Protein AF-A0A6H1RCL9-F1 (afdb_monomer_lite)

pLDDT: mean 75.36, std 16.41, range [25.58, 96.62]

Sequence (373 aa):
MRSFPSFRGQHNNTGWWWCATNRRHVGFESWLERDHVVRLDFAPDVVGLASQPFWLTWDDGRRGRRHAPDYFARLADGTGLVIDCRPAGRIKPVDAAAFAATERACAEIGWRYELAHEPDPVRAANLRWLAGYRRARCRRADVAAAALEAVAVPHRLLELARLLGDPLATLPVIFHLLQDADSFLREHEGSGTQRTYAYLLVNHLRWLERECLAFDTVVLRDLERYMGIVGAEVEMPLGEPWRVGKRPYSRSALSATAACLKGFYLHQATSGVNSELGQKLDAARLPTRADRRRAFLGHVKTTMPANPLAPKGPRRRHPKMLPEGARDKLLAEVNSTRDRLVVTWLADGGIFSAGPPCGGGRFLAFAQLRGRW

Radius of gyration: 26.09 Å; chains: 1; bounding box: 66×73×65 Å

Secondary structure (DSSP, 8-state):
-------TT-SS--EEEEETTTTEEEEESSHHHHHHHHHHHH-TTEEEEEES---EEEE-SSSEEEE--SEEEEETTS-EEEEEE--GGG--HHHHHHHHHHHHHHHHTT-EEEEE-PPPHHHHHHHHHHHTT-SGGG--HHHHHHHHHHTTS---HHHHHHHTS-HHHHHHHHHHHHHHHHHHHGGGTTSS-HHHHHHHHHHHHHHHHHTT--TTT--HHHHHHHHHHHHTSSPPTTS--TTTTSPPPPHHHHHHHHHHHHHHHHHHHHTTS-HHHHHHHHTS-PPPHHHHHHHHTSSS-S--PPPTTSPPS---PPPSSPPTTHHHHHHHH--SHHHHHHHHHHHHHT-------SSS-------S-TT--

Foldseek 3Di:
DDDPDDDPPDPADKDWDCQPLANHTEIDGHPQLVLVSLVLSLAPQFNDKHAQPDKDWDDPVPDIDIDGFGMWTQGPVRAIETEHEDAPVDQDPVNVVVLVVVCVVQVVVVHHYDHGHRDDPVVSVLSVVLVVLLDCVLADPQLLVVLLVVPLDPDDLVRSCVVSPPVVNNVSNVSNVVSVVVNLLVVCPPVVCSVVLVVLVSLVSNLCVVVVHDQQRDAPVNLLQVLCLLQVVDADVVRDRSPPPDDRDDLVSQQSSLVSVLSVNLSCCSVVGNVVRNVVQPVFPAQDPVNVVVVVVVPRDPDHRDRPSHDDDDDDDDPLADDPPVLVVQCVVDDDPVSNVVSVCCNVVSGPDPDDDDDDDDDDDPPPPPPDD

Structure (mmCIF, N/CA/C/O backbone):
data_AF-A0A6H1RCL9-F1
#
_entry.id   AF-A0A6H1RCL9-F1
#
loop_
_atom_site.group_PDB
_atom_site.id
_atom_site.type_symbol
_atom_site.label_atom_id
_atom_site.label_alt_id
_atom_site.label_comp_id
_atom_site.label_asym_id
_atom_site.label_entity_id
_atom_site.label_seq_id
_atom_site.pdbx_PDB_ins_code
_atom_site.Cartn_x
_atom_site.Cartn_y
_atom_site.Cartn_z
_atom_site.occupancy
_atom_site.B_iso_or_equiv
_atom_site.auth_seq_id
_atom_site.auth_comp_id
_atom_site.auth_asym_id
_atom_site.auth_atom_id
_atom_site.pdbx_PDB_model_num
ATOM 1 N N . MET A 1 1 ? 19.917 -26.510 -11.545 1.00 40.81 1 MET A N 1
ATOM 2 C CA . MET A 1 1 ? 20.006 -25.423 -10.545 1.00 40.81 1 MET A CA 1
ATOM 3 C C . MET A 1 1 ? 21.280 -24.647 -10.852 1.00 40.81 1 MET A C 1
ATOM 5 O O . MET A 1 1 ? 22.332 -25.274 -10.879 1.00 40.81 1 MET A O 1
ATOM 9 N N . ARG A 1 2 ? 21.206 -23.361 -11.227 1.00 45.88 2 ARG A N 1
ATOM 10 C CA . ARG A 1 2 ? 22.423 -22.563 -11.474 1.00 45.88 2 ARG A CA 1
ATOM 11 C C . ARG A 1 2 ? 23.126 -22.288 -10.142 1.00 45.88 2 ARG A C 1
ATOM 13 O O . ARG A 1 2 ? 22.459 -22.055 -9.137 1.00 45.88 2 ARG A O 1
ATOM 20 N N . SER A 1 3 ? 24.452 -22.368 -10.150 1.00 40.44 3 SER A N 1
ATOM 21 C CA . SER A 1 3 ? 25.299 -22.044 -9.002 1.00 40.44 3 SER A CA 1
ATOM 22 C C . SER A 1 3 ? 25.541 -20.534 -8.966 1.00 40.44 3 SER A C 1
ATOM 24 O O . SER A 1 3 ? 25.831 -19.955 -10.011 1.00 40.44 3 SER A O 1
ATOM 26 N N . PHE A 1 4 ? 25.431 -19.917 -7.787 1.00 55.28 4 PHE A N 1
ATOM 27 C CA . PHE A 1 4 ? 25.849 -18.535 -7.520 1.00 55.28 4 PHE A CA 1
ATOM 28 C C . PHE A 1 4 ? 27.164 -18.589 -6.728 1.00 55.28 4 PHE A C 1
ATOM 30 O O . PHE A 1 4 ? 27.131 -18.596 -5.494 1.00 55.28 4 PHE A O 1
ATOM 37 N N . PRO A 1 5 ? 28.320 -18.750 -7.396 1.00 45.91 5 PRO A N 1
ATOM 38 C CA . PRO A 1 5 ? 29.594 -18.893 -6.710 1.00 45.91 5 PRO A CA 1
ATOM 39 C C . PRO A 1 5 ? 30.010 -17.562 -6.072 1.00 45.91 5 PRO A C 1
ATOM 41 O O . PRO A 1 5 ? 30.011 -16.524 -6.730 1.00 45.91 5 PRO A O 1
ATOM 44 N N . SER A 1 6 ? 30.406 -17.618 -4.800 1.00 40.53 6 SER A N 1
ATOM 45 C CA . SER A 1 6 ? 31.066 -16.516 -4.097 1.00 40.53 6 SER A CA 1
ATOM 46 C C . SER A 1 6 ? 32.571 -16.776 -4.058 1.00 40.53 6 SER A C 1
ATOM 48 O O . SER A 1 6 ? 32.995 -17.881 -3.713 1.00 40.53 6 SER A O 1
ATOM 50 N N . PHE A 1 7 ? 33.387 -15.782 -4.418 1.00 47.25 7 PHE A N 1
ATOM 51 C CA . PHE A 1 7 ? 34.850 -15.872 -4.341 1.00 47.25 7 PHE A CA 1
ATOM 52 C C . PHE A 1 7 ? 35.479 -14.573 -3.816 1.00 47.25 7 PHE A C 1
ATOM 54 O O . PHE A 1 7 ? 34.920 -13.480 -3.928 1.00 47.25 7 PHE A O 1
ATOM 61 N N . ARG A 1 8 ? 36.666 -14.688 -3.207 1.00 29.92 8 ARG A N 1
ATOM 62 C CA . ARG A 1 8 ? 37.382 -13.563 -2.585 1.00 29.92 8 ARG A CA 1
ATOM 63 C C . ARG A 1 8 ? 37.772 -12.530 -3.656 1.00 29.92 8 ARG A C 1
ATOM 65 O O . ARG A 1 8 ? 38.494 -12.871 -4.585 1.00 29.92 8 ARG A O 1
ATOM 72 N N . GLY A 1 9 ? 37.309 -11.282 -3.514 1.00 39.88 9 GLY A N 1
ATOM 73 C CA . GLY A 1 9 ? 37.560 -10.182 -4.466 1.00 39.88 9 GLY A CA 1
ATOM 74 C C . GLY A 1 9 ? 36.381 -9.824 -5.383 1.00 39.88 9 GLY A C 1
ATOM 75 O O . GLY A 1 9 ? 36.504 -8.928 -6.213 1.00 39.88 9 GLY A O 1
ATOM 76 N N . GLN A 1 10 ? 35.232 -10.489 -5.239 1.00 48.31 10 GLN A N 1
ATOM 77 C CA . GLN A 1 10 ? 34.029 -10.183 -6.013 1.00 48.31 10 GLN A CA 1
ATOM 78 C C . GLN A 1 10 ? 33.432 -8.823 -5.605 1.00 48.31 10 GLN A C 1
ATOM 80 O O . GLN A 1 10 ? 33.129 -8.584 -4.439 1.00 48.31 10 GLN A O 1
ATOM 85 N N . HIS A 1 11 ? 33.244 -7.925 -6.578 1.00 47.66 11 HIS A N 1
ATOM 86 C CA . HIS A 1 11 ? 32.656 -6.596 -6.350 1.00 47.66 11 HIS A CA 1
ATOM 87 C C . HIS A 1 11 ? 31.135 -6.628 -6.118 1.00 47.66 11 HIS A C 1
ATOM 89 O O . HIS A 1 11 ? 30.562 -5.664 -5.606 1.00 47.66 11 HIS A O 1
ATOM 95 N N . ASN A 1 12 ? 30.487 -7.735 -6.487 1.00 59.84 12 ASN A N 1
ATOM 96 C CA . ASN A 1 12 ? 29.041 -7.906 -6.452 1.00 59.84 12 ASN A CA 1
ATOM 97 C C . ASN A 1 12 ? 28.663 -8.890 -5.336 1.00 59.84 12 ASN A C 1
ATOM 99 O O . ASN A 1 12 ? 29.298 -9.932 -5.179 1.00 59.84 12 ASN A O 1
ATOM 103 N N . ASN A 1 13 ? 27.634 -8.557 -4.557 1.00 68.31 13 ASN A N 1
ATOM 104 C CA . ASN A 1 13 ? 27.164 -9.394 -3.455 1.00 68.31 13 ASN A CA 1
ATOM 105 C C . ASN A 1 13 ? 26.075 -10.340 -3.966 1.00 68.31 13 ASN A C 1
ATOM 107 O O . ASN A 1 13 ? 24.920 -9.936 -4.086 1.00 68.31 13 ASN A O 1
ATOM 111 N N . THR A 1 14 ? 26.460 -11.582 -4.261 1.00 79.56 14 THR A N 1
ATOM 112 C CA . THR A 1 14 ? 25.556 -12.641 -4.725 1.00 79.56 14 THR A CA 1
ATOM 113 C C . THR A 1 14 ? 24.980 -13.431 -3.552 1.00 79.56 14 THR A C 1
ATOM 115 O O . THR A 1 14 ? 25.684 -13.684 -2.572 1.00 79.56 14 THR A O 1
ATOM 118 N N . GLY A 1 15 ? 23.742 -13.902 -3.655 1.00 82.50 15 GLY A N 1
ATOM 119 C CA . GLY A 1 15 ? 23.150 -14.736 -2.617 1.00 82.50 15 GLY A CA 1
ATOM 120 C C . GLY A 1 15 ? 21.772 -15.278 -2.961 1.00 82.50 15 GLY A C 1
ATOM 121 O O . GLY A 1 15 ? 21.291 -15.176 -4.086 1.00 82.50 15 GLY A O 1
ATOM 122 N N . TRP A 1 16 ? 21.139 -15.870 -1.951 1.00 83.81 16 TRP A N 1
ATOM 123 C CA . TRP A 1 16 ? 19.801 -16.440 -2.039 1.00 83.81 16 TRP A CA 1
ATOM 124 C C . TRP A 1 16 ? 18.868 -15.748 -1.048 1.00 83.81 16 TRP A C 1
ATOM 126 O O . TRP A 1 16 ? 19.184 -15.624 0.135 1.00 83.81 16 TRP A O 1
ATOM 136 N N . TRP A 1 17 ? 17.699 -15.326 -1.521 1.00 87.56 17 TRP A N 1
ATOM 137 C CA . TRP A 1 17 ? 16.618 -14.795 -0.699 1.00 87.56 17 TRP A CA 1
ATOM 138 C C . TRP A 1 17 ? 15.537 -15.854 -0.501 1.00 87.56 17 TRP A C 1
ATOM 140 O O . TRP A 1 17 ? 15.015 -16.385 -1.480 1.00 87.56 17 TRP A O 1
ATOM 150 N N . TRP A 1 18 ? 15.167 -16.155 0.746 1.00 85.12 18 TRP A N 1
ATOM 151 C CA . TRP A 1 18 ? 13.974 -16.958 1.019 1.00 85.12 18 TRP A CA 1
ATOM 152 C C . TRP A 1 18 ? 12.722 -16.137 0.685 1.00 85.12 18 TRP A C 1
ATOM 154 O O . TRP A 1 18 ? 12.324 -15.271 1.459 1.00 85.12 18 TRP A O 1
ATOM 164 N N . CYS A 1 19 ? 12.114 -16.418 -0.468 1.00 85.06 19 CYS A N 1
ATOM 165 C CA . CYS A 1 19 ? 10.903 -15.762 -0.944 1.00 85.06 19 CYS A CA 1
ATOM 166 C C . CYS A 1 19 ? 9.680 -16.442 -0.323 1.00 85.06 19 CYS A C 1
ATOM 168 O O . CYS A 1 19 ? 9.426 -17.627 -0.567 1.00 85.06 19 CYS A O 1
ATOM 170 N N . ALA A 1 20 ? 8.936 -15.696 0.493 1.00 81.94 20 ALA A N 1
ATOM 171 C CA . ALA A 1 20 ? 7.712 -16.165 1.128 1.00 81.94 20 ALA A CA 1
ATOM 172 C C . ALA A 1 20 ? 6.624 -16.491 0.095 1.00 81.94 20 ALA A C 1
ATOM 174 O O . ALA A 1 20 ? 5.991 -17.538 0.224 1.00 81.94 20 ALA A O 1
ATOM 175 N N . THR A 1 21 ? 6.469 -15.661 -0.943 1.00 82.56 21 THR A N 1
ATOM 176 C CA . THR A 1 21 ? 5.506 -15.870 -2.039 1.00 82.56 21 THR A CA 1
ATOM 177 C C . THR A 1 21 ? 5.732 -17.212 -2.730 1.00 82.56 21 THR A C 1
ATOM 179 O O . THR A 1 21 ? 4.801 -17.983 -2.940 1.00 82.56 21 THR A O 1
ATOM 182 N N . ASN A 1 22 ? 6.990 -17.550 -3.011 1.00 81.50 22 ASN A N 1
ATOM 183 C CA . ASN A 1 22 ? 7.329 -18.810 -3.667 1.00 81.50 22 ASN A CA 1
ATOM 184 C C . ASN A 1 22 ? 7.503 -19.995 -2.714 1.00 81.50 22 ASN A C 1
ATOM 186 O O . ASN A 1 22 ? 7.621 -21.132 -3.173 1.00 81.50 22 ASN A O 1
ATOM 190 N N . ARG A 1 23 ? 7.678 -19.723 -1.416 1.00 82.69 23 ARG A N 1
ATOM 191 C CA . ARG A 1 23 ? 8.171 -20.677 -0.408 1.00 82.69 23 ARG A CA 1
ATOM 192 C C . ARG A 1 23 ? 9.465 -21.391 -0.831 1.00 82.69 23 ARG A C 1
ATOM 194 O O . ARG A 1 23 ? 9.642 -22.580 -0.570 1.00 82.69 23 ARG A O 1
ATOM 201 N N . ARG A 1 24 ? 10.366 -20.672 -1.508 1.00 85.38 24 ARG A N 1
ATOM 202 C CA . ARG A 1 24 ? 11.666 -21.182 -1.983 1.00 85.38 24 ARG A CA 1
ATOM 203 C C . ARG A 1 24 ? 12.689 -20.058 -2.100 1.00 85.38 24 ARG A C 1
ATOM 205 O O . ARG A 1 24 ? 12.342 -18.881 -2.020 1.00 85.38 24 ARG A O 1
ATOM 212 N N . HIS A 1 25 ? 13.944 -20.420 -2.337 1.00 87.50 25 HIS A N 1
ATOM 213 C CA . HIS A 1 25 ? 15.000 -19.441 -2.561 1.00 87.50 25 HIS A CA 1
ATOM 214 C C . HIS A 1 25 ? 14.957 -18.849 -3.979 1.00 87.50 25 HIS A C 1
ATOM 216 O O . HIS A 1 25 ? 14.782 -19.577 -4.956 1.00 87.50 25 HIS A O 1
ATOM 222 N N . VAL A 1 26 ? 15.137 -17.532 -4.079 1.00 89.75 26 VAL A N 1
ATOM 223 C CA . VAL A 1 26 ? 15.322 -16.769 -5.323 1.00 89.75 26 VAL A CA 1
ATOM 224 C C . VAL A 1 26 ? 16.718 -16.151 -5.281 1.00 89.75 26 VAL A C 1
ATOM 226 O O . VAL A 1 26 ? 17.104 -15.593 -4.254 1.00 89.75 26 VAL A O 1
ATOM 229 N N . GLY A 1 27 ? 17.501 -16.322 -6.344 1.00 88.38 27 GLY A N 1
ATOM 230 C CA . GLY A 1 27 ? 18.875 -15.824 -6.394 1.00 88.38 27 GLY A CA 1
ATOM 231 C C . GLY A 1 27 ? 18.925 -14.327 -6.681 1.00 88.38 27 GLY A C 1
ATOM 232 O O . GLY A 1 27 ? 18.035 -13.809 -7.346 1.00 88.38 27 GLY A O 1
ATOM 233 N N . PHE A 1 28 ? 19.964 -13.658 -6.192 1.00 90.06 28 PHE A N 1
ATOM 234 C CA . PHE A 1 28 ? 20.314 -12.285 -6.555 1.00 90.06 28 PHE A CA 1
ATOM 235 C C . PHE A 1 28 ? 21.826 -12.176 -6.745 1.00 90.06 28 PHE A C 1
ATOM 237 O O . PHE A 1 28 ? 22.591 -12.869 -6.069 1.00 90.06 28 PHE A O 1
ATOM 244 N N . GLU A 1 29 ? 22.266 -11.289 -7.631 1.00 85.94 29 GLU A N 1
ATOM 245 C CA . GLU A 1 29 ? 23.680 -11.043 -7.913 1.00 85.94 29 GLU A CA 1
ATOM 246 C C . GLU A 1 29 ? 24.186 -9.703 -7.365 1.00 85.94 29 GLU A C 1
ATOM 248 O O . GLU A 1 29 ? 25.395 -9.482 -7.281 1.00 85.94 29 GLU A O 1
ATOM 253 N N . SER A 1 30 ? 23.288 -8.825 -6.917 1.00 85.19 30 SER A N 1
ATOM 254 C CA . SER A 1 30 ? 23.636 -7.546 -6.299 1.00 85.19 30 SER A CA 1
ATOM 255 C C . SER A 1 30 ? 22.713 -7.169 -5.135 1.00 85.19 30 SER A C 1
ATOM 257 O O . SER A 1 30 ? 21.613 -7.697 -4.975 1.00 85.19 30 SER A O 1
ATOM 259 N N . TRP A 1 31 ? 23.134 -6.208 -4.301 1.00 85.31 31 TRP A N 1
ATOM 260 C CA . TRP A 1 31 ? 22.268 -5.683 -3.234 1.00 85.31 31 TRP A CA 1
ATOM 261 C C . TRP A 1 31 ? 21.039 -4.947 -3.768 1.00 85.31 31 TRP A C 1
ATOM 263 O O . TRP A 1 31 ? 19.989 -5.010 -3.134 1.00 85.31 31 TRP A O 1
ATOM 273 N N . LEU A 1 32 ? 21.172 -4.279 -4.918 1.00 88.31 32 LEU A N 1
ATOM 274 C CA . LEU A 1 32 ? 20.051 -3.635 -5.597 1.00 88.31 32 LEU A CA 1
ATOM 275 C C . LEU A 1 32 ? 19.006 -4.685 -5.978 1.00 88.31 32 LEU A C 1
ATOM 277 O O . LEU A 1 32 ? 17.844 -4.578 -5.601 1.00 88.31 32 LEU A O 1
ATOM 281 N N . GLU A 1 33 ? 19.451 -5.745 -6.643 1.00 91.12 33 GLU A N 1
ATOM 282 C CA . GLU A 1 33 ? 18.609 -6.883 -6.985 1.00 91.12 33 GLU A CA 1
ATOM 283 C C . GLU A 1 33 ? 17.962 -7.523 -5.755 1.00 91.12 33 GLU A C 1
ATOM 285 O O . GLU A 1 33 ? 16.752 -7.732 -5.757 1.00 91.12 33 GLU A O 1
ATOM 290 N N . ARG A 1 34 ? 18.721 -7.766 -4.673 1.00 90.44 34 ARG A N 1
ATOM 291 C CA . ARG A 1 34 ? 18.149 -8.265 -3.412 1.00 90.44 34 ARG A CA 1
ATOM 292 C C . ARG A 1 34 ? 17.009 -7.368 -2.947 1.00 90.44 34 ARG A C 1
ATOM 294 O O . ARG A 1 34 ? 15.953 -7.875 -2.590 1.00 90.44 34 ARG A O 1
ATOM 301 N N . ASP A 1 35 ? 17.216 -6.055 -2.921 1.00 88.81 35 ASP A N 1
ATOM 302 C CA . ASP A 1 35 ? 16.213 -5.118 -2.420 1.00 88.81 35 ASP A CA 1
ATOM 303 C C . ASP A 1 35 ? 14.945 -5.118 -3.298 1.00 88.81 35 ASP A C 1
ATOM 305 O O . ASP A 1 35 ? 13.838 -5.027 -2.762 1.00 88.81 35 ASP A O 1
ATOM 309 N N . HIS A 1 36 ? 15.071 -5.337 -4.613 1.00 92.56 36 HIS A N 1
ATOM 310 C CA . HIS A 1 36 ? 13.917 -5.564 -5.491 1.00 92.56 36 HIS A CA 1
ATOM 311 C C . HIS A 1 36 ? 13.258 -6.927 -5.286 1.00 92.56 36 HIS A C 1
ATOM 313 O O . HIS A 1 36 ? 12.032 -6.989 -5.276 1.00 92.56 36 HIS A O 1
ATOM 319 N N . VAL A 1 37 ? 14.016 -7.997 -5.036 1.00 92.50 37 VAL A N 1
ATOM 320 C CA . VAL A 1 37 ? 13.443 -9.295 -4.646 1.00 92.50 37 VAL A CA 1
ATOM 321 C C . VAL A 1 37 ? 12.630 -9.155 -3.366 1.00 92.50 37 VAL A C 1
ATOM 323 O O . VAL A 1 37 ? 11.499 -9.628 -3.319 1.00 92.50 37 VAL A O 1
ATOM 326 N N . VAL A 1 38 ? 13.158 -8.458 -2.351 1.00 89.06 38 VAL A N 1
ATOM 327 C CA . VAL A 1 38 ? 12.410 -8.187 -1.115 1.00 89.06 38 VAL A CA 1
ATOM 328 C C . VAL A 1 38 ? 11.149 -7.382 -1.432 1.00 89.06 38 VAL A C 1
ATOM 330 O O . VAL A 1 38 ? 10.072 -7.744 -0.974 1.00 89.06 38 VAL A O 1
ATOM 333 N N . ARG A 1 39 ? 11.235 -6.325 -2.250 1.00 90.31 39 ARG A N 1
ATOM 334 C CA . ARG A 1 39 ? 10.057 -5.540 -2.661 1.00 90.31 39 ARG A CA 1
ATOM 335 C C . ARG A 1 39 ? 8.977 -6.415 -3.309 1.00 90.31 39 ARG A C 1
ATOM 337 O O . ARG A 1 39 ? 7.813 -6.293 -2.938 1.00 90.31 39 ARG A O 1
ATOM 344 N N . LEU A 1 40 ? 9.356 -7.278 -4.250 1.00 91.12 40 LEU A N 1
ATOM 345 C CA . LEU A 1 40 ? 8.435 -8.150 -4.989 1.00 91.12 40 LEU A CA 1
ATOM 346 C C . LEU A 1 40 ? 7.836 -9.239 -4.101 1.00 91.12 40 LEU A C 1
ATOM 348 O O . LEU A 1 40 ? 6.654 -9.527 -4.211 1.00 91.12 40 LEU A O 1
ATOM 352 N N . ASP A 1 41 ? 8.619 -9.795 -3.180 1.00 89.12 41 ASP A N 1
ATOM 353 C CA . ASP A 1 41 ? 8.135 -10.765 -2.192 1.00 89.12 41 ASP A CA 1
ATOM 354 C C . ASP A 1 41 ? 7.104 -10.145 -1.234 1.00 89.12 41 ASP A C 1
ATOM 356 O O . ASP A 1 41 ? 6.263 -10.836 -0.663 1.00 89.12 41 ASP A O 1
ATOM 360 N N . PHE A 1 42 ? 7.138 -8.823 -1.051 1.00 83.62 42 PHE A N 1
ATOM 361 C CA . PHE A 1 42 ? 6.115 -8.115 -0.292 1.00 83.62 42 PHE A CA 1
ATOM 362 C C . PHE A 1 42 ? 4.884 -7.745 -1.115 1.00 83.62 42 PHE A C 1
ATOM 364 O O . PHE A 1 42 ? 3.835 -7.559 -0.504 1.00 83.62 42 PHE A O 1
ATOM 371 N N . ALA A 1 43 ? 4.976 -7.635 -2.439 1.00 84.62 43 ALA A N 1
ATOM 372 C CA . ALA A 1 43 ? 3.892 -7.150 -3.289 1.00 84.62 43 ALA A CA 1
ATOM 373 C C . ALA A 1 43 ? 2.682 -8.117 -3.289 1.00 84.62 43 ALA A C 1
ATOM 375 O O . ALA A 1 43 ? 2.869 -9.311 -3.514 1.00 84.62 43 ALA A O 1
ATOM 376 N N . PRO A 1 44 ? 1.451 -7.635 -3.012 1.00 77.81 44 PRO A N 1
ATOM 377 C CA . PRO A 1 44 ? 0.282 -8.503 -2.833 1.00 77.81 44 PRO A CA 1
ATOM 378 C C . PRO A 1 44 ? -0.233 -9.089 -4.153 1.00 77.81 44 PRO A C 1
ATOM 380 O O . PRO A 1 44 ? -0.853 -10.146 -4.162 1.00 77.81 44 PRO A O 1
ATOM 383 N N . ASP A 1 45 ? 0.032 -8.410 -5.266 1.00 83.31 45 ASP A N 1
ATOM 384 C CA . ASP A 1 45 ? -0.334 -8.832 -6.612 1.00 83.31 45 ASP A CA 1
ATOM 385 C C . ASP A 1 45 ? 0.645 -9.857 -7.197 1.00 83.31 45 ASP A C 1
ATOM 387 O O . ASP A 1 45 ? 0.322 -10.490 -8.198 1.00 83.31 45 ASP A O 1
ATOM 391 N N . VAL A 1 46 ? 1.815 -10.063 -6.584 1.00 88.81 46 VAL A N 1
ATOM 392 C CA . VAL A 1 46 ? 2.809 -11.040 -7.040 1.00 88.81 46 VAL A CA 1
ATOM 393 C C . VAL A 1 46 ? 2.517 -12.406 -6.423 1.00 88.81 46 VAL A C 1
ATOM 395 O O . VAL A 1 46 ? 2.650 -12.607 -5.219 1.00 88.81 46 VAL A O 1
ATOM 398 N N . VAL A 1 47 ? 2.186 -13.380 -7.272 1.00 86.94 47 VAL A N 1
ATOM 399 C CA . VAL A 1 47 ? 1.886 -14.771 -6.873 1.00 86.94 47 VAL A CA 1
ATOM 400 C C . VAL A 1 47 ? 3.023 -15.744 -7.189 1.00 86.94 47 VAL A C 1
ATOM 402 O O . VAL A 1 47 ? 2.978 -16.914 -6.818 1.00 86.94 47 VAL A O 1
ATOM 405 N N . GLY A 1 48 ? 4.067 -15.277 -7.873 1.00 89.62 48 GLY A N 1
ATOM 406 C CA . GLY A 1 48 ? 5.263 -16.065 -8.136 1.00 89.62 48 GLY A CA 1
ATOM 407 C C . GLY A 1 48 ? 6.419 -15.209 -8.631 1.00 89.62 48 GLY A C 1
ATOM 408 O O . GLY A 1 48 ? 6.209 -14.219 -9.318 1.00 89.62 48 GLY A O 1
ATOM 409 N N . LEU A 1 49 ? 7.643 -15.608 -8.301 1.00 94.06 49 LEU A N 1
ATOM 410 C CA . LEU A 1 49 ? 8.872 -14.891 -8.634 1.00 94.06 49 LEU A CA 1
ATOM 411 C C . LEU A 1 49 ? 9.932 -15.854 -9.196 1.00 94.06 49 LEU A C 1
ATOM 413 O O . LEU A 1 49 ? 10.061 -17.000 -8.752 1.00 94.06 49 LEU A O 1
ATOM 417 N N . ALA A 1 50 ? 10.724 -15.409 -10.161 1.00 93.62 50 ALA A N 1
ATOM 418 C CA . ALA A 1 50 ? 11.859 -16.157 -10.688 1.00 93.62 50 ALA A CA 1
ATOM 419 C C . ALA A 1 50 ? 13.019 -15.207 -10.995 1.00 93.62 50 ALA A C 1
ATOM 421 O O . ALA A 1 50 ? 12.803 -14.152 -11.579 1.00 93.62 50 ALA A O 1
ATOM 422 N N . SER A 1 51 ? 14.235 -15.597 -10.611 1.00 92.31 51 SER A N 1
ATOM 423 C CA . SER A 1 51 ? 15.482 -14.925 -10.994 1.00 92.31 51 SER A CA 1
ATOM 424 C C . SER A 1 51 ? 15.980 -15.467 -12.332 1.00 92.31 51 SER A C 1
ATOM 426 O O . SER A 1 51 ? 15.981 -16.689 -12.505 1.00 92.31 51 SER A O 1
ATOM 428 N N . GLN A 1 52 ? 16.445 -14.595 -13.230 1.00 86.44 52 GLN A N 1
ATOM 429 C CA . GLN A 1 52 ? 16.973 -14.942 -14.559 1.00 86.44 52 GLN A CA 1
ATOM 430 C C . GLN A 1 52 ? 16.065 -15.925 -15.320 1.00 86.44 52 GLN A C 1
ATOM 432 O O . GLN A 1 52 ? 16.461 -17.055 -15.620 1.00 86.44 52 GLN A O 1
ATOM 437 N N . PRO A 1 53 ? 14.813 -15.527 -15.586 1.00 88.06 53 PRO A N 1
ATOM 438 C CA . PRO A 1 53 ? 13.730 -16.438 -15.938 1.00 88.06 53 PRO A CA 1
ATOM 439 C C . PRO A 1 53 ? 13.880 -17.052 -17.336 1.00 88.06 53 PRO A C 1
ATOM 441 O O . PRO A 1 53 ? 13.455 -18.184 -17.556 1.00 88.06 53 PRO A O 1
ATOM 444 N N . PHE A 1 54 ? 14.466 -16.317 -18.280 1.00 91.62 54 PHE A N 1
ATOM 445 C CA . PHE A 1 54 ? 14.648 -16.731 -19.669 1.00 91.62 54 PHE A CA 1
ATOM 446 C C . PHE A 1 54 ? 15.717 -15.875 -20.358 1.00 91.62 54 PHE A C 1
ATOM 448 O O . PHE A 1 54 ? 16.173 -14.868 -19.820 1.00 91.62 54 PHE A O 1
ATOM 455 N N . TRP A 1 55 ? 16.096 -16.279 -21.571 1.00 92.44 55 TRP A N 1
ATOM 456 C CA . TRP A 1 55 ? 16.922 -15.482 -22.474 1.00 92.44 55 TRP A CA 1
ATOM 457 C C . TRP A 1 55 ? 16.051 -14.887 -23.578 1.00 92.44 55 TRP A C 1
ATOM 459 O O . TRP A 1 55 ? 15.353 -15.618 -24.274 1.00 92.44 55 TRP A O 1
ATOM 469 N N . LEU A 1 56 ? 16.135 -13.575 -23.761 1.00 90.81 56 LEU A N 1
ATOM 470 C CA . LEU A 1 56 ? 15.678 -12.889 -24.962 1.00 90.81 56 LEU A CA 1
ATOM 471 C C . LEU A 1 56 ? 16.801 -12.894 -25.981 1.00 90.81 56 LEU A C 1
ATOM 473 O O . LEU A 1 56 ? 17.929 -12.533 -25.652 1.00 90.81 56 LEU A O 1
ATOM 477 N N . THR A 1 57 ? 16.484 -13.268 -27.213 1.00 92.12 57 THR A N 1
ATOM 478 C CA . THR A 1 57 ? 17.405 -13.229 -28.348 1.00 92.12 57 THR A CA 1
ATOM 479 C C . THR A 1 57 ? 16.778 -12.442 -29.481 1.00 92.12 57 THR A C 1
ATOM 481 O O . THR A 1 57 ? 15.622 -12.681 -29.818 1.00 92.12 57 THR A O 1
ATOM 484 N N . TRP A 1 58 ? 17.531 -11.524 -30.075 1.00 89.56 58 TRP A N 1
ATOM 485 C CA . TRP A 1 58 ? 17.073 -10.731 -31.212 1.00 89.56 58 TRP A CA 1
ATOM 486 C C . TRP A 1 58 ? 18.244 -10.396 -32.129 1.00 89.56 58 TRP A C 1
ATOM 488 O O . TRP A 1 58 ? 19.401 -10.431 -31.708 1.00 89.56 58 TRP A O 1
ATOM 498 N N . ASP A 1 59 ? 17.941 -10.053 -33.375 1.00 88.12 59 ASP A N 1
ATOM 499 C CA . ASP A 1 59 ? 18.914 -9.474 -34.294 1.00 88.12 59 ASP A CA 1
ATOM 500 C C . ASP A 1 59 ? 18.836 -7.942 -34.222 1.00 88.12 59 ASP A C 1
ATOM 502 O O . ASP A 1 59 ? 17.748 -7.366 -34.254 1.00 88.12 59 ASP A O 1
ATOM 506 N N . ASP A 1 60 ? 19.981 -7.272 -34.073 1.00 81.88 60 ASP A N 1
ATOM 507 C CA . ASP A 1 60 ? 20.076 -5.806 -34.105 1.00 81.88 60 ASP A CA 1
ATOM 508 C C . ASP A 1 60 ? 20.432 -5.254 -35.500 1.00 81.88 60 ASP A C 1
ATOM 510 O O . ASP A 1 60 ? 20.746 -4.069 -35.632 1.00 81.88 60 ASP A O 1
ATOM 514 N N . GLY A 1 61 ? 20.403 -6.110 -36.529 1.00 81.12 61 GLY A N 1
ATOM 515 C CA . GLY A 1 61 ? 20.766 -5.796 -37.912 1.00 81.12 61 GLY A CA 1
ATOM 516 C C . GLY A 1 61 ? 22.273 -5.852 -38.180 1.00 81.12 61 GLY A C 1
ATOM 517 O O . GLY A 1 61 ? 22.706 -5.606 -39.304 1.00 81.12 61 GLY A O 1
ATOM 518 N N . ARG A 1 62 ? 23.090 -6.148 -37.159 1.00 79.00 62 ARG A N 1
ATOM 519 C CA . ARG A 1 62 ? 24.543 -6.357 -37.281 1.00 79.00 62 ARG A CA 1
ATOM 520 C C . ARG A 1 62 ? 24.981 -7.691 -36.694 1.00 79.00 62 ARG A C 1
ATOM 522 O O . ARG A 1 62 ? 25.903 -8.308 -37.221 1.00 79.00 62 ARG A O 1
ATOM 529 N N . ARG A 1 63 ? 24.388 -8.104 -35.572 1.00 83.94 63 ARG A N 1
ATOM 530 C CA . ARG A 1 63 ? 24.687 -9.368 -34.895 1.00 83.94 63 ARG A CA 1
ATOM 531 C C . ARG A 1 63 ? 23.528 -9.818 -34.011 1.00 83.94 63 ARG A C 1
ATOM 533 O O . ARG A 1 63 ? 22.844 -9.005 -33.389 1.00 83.94 63 ARG A O 1
ATOM 540 N N . GLY A 1 64 ? 23.420 -11.132 -33.831 1.00 87.88 64 GLY A N 1
ATOM 541 C CA . GLY A 1 64 ? 22.558 -11.709 -32.805 1.00 87.88 64 GLY A CA 1
ATOM 542 C C . GLY A 1 64 ? 22.953 -11.215 -31.410 1.00 87.88 64 GLY A C 1
ATOM 543 O O . GLY A 1 64 ? 24.112 -11.322 -30.996 1.00 87.88 64 GLY A O 1
ATOM 544 N N . ARG A 1 65 ? 21.987 -10.669 -30.675 1.00 89.38 65 ARG A N 1
ATOM 545 C CA . ARG A 1 65 ? 22.114 -10.280 -29.270 1.00 89.38 65 ARG A CA 1
ATOM 546 C C . ARG A 1 65 ? 21.308 -11.211 -28.388 1.00 89.38 65 ARG A C 1
ATOM 548 O O . ARG A 1 65 ? 20.297 -11.765 -28.811 1.00 89.38 65 ARG A O 1
ATOM 555 N N . ARG A 1 66 ? 21.748 -11.338 -27.134 1.00 90.81 66 ARG A N 1
ATOM 556 C CA . ARG A 1 66 ? 20.946 -11.946 -26.077 1.00 90.81 66 ARG A CA 1
ATOM 557 C C . ARG A 1 66 ? 20.975 -11.122 -24.800 1.00 90.81 66 ARG A C 1
ATOM 559 O O . ARG A 1 66 ? 21.999 -10.518 -24.486 1.00 90.81 66 ARG A O 1
ATOM 566 N N . HIS A 1 67 ? 19.891 -11.185 -24.044 1.00 91.69 67 HIS A N 1
ATOM 567 C CA . HIS A 1 67 ? 19.753 -10.587 -22.719 1.00 91.69 67 HIS A CA 1
ATOM 568 C C . HIS A 1 67 ? 18.934 -11.508 -21.822 1.00 91.69 67 HIS A C 1
ATOM 570 O O . HIS A 1 67 ? 17.972 -12.111 -22.287 1.00 91.69 67 HIS A O 1
ATOM 576 N N . ALA A 1 68 ? 19.327 -11.647 -20.562 1.00 92.25 68 ALA A N 1
ATOM 577 C CA . ALA A 1 68 ? 18.522 -12.330 -19.557 1.00 92.25 68 ALA A CA 1
ATOM 578 C C . ALA A 1 68 ? 18.033 -11.263 -18.579 1.00 92.25 68 ALA A C 1
ATOM 580 O O . ALA A 1 68 ? 18.887 -10.643 -17.947 1.00 92.25 68 ALA A O 1
ATOM 581 N N . PRO A 1 69 ? 16.713 -11.049 -18.455 1.00 94.19 69 PRO A N 1
ATOM 582 C CA . PRO A 1 69 ? 16.186 -10.157 -17.435 1.00 94.19 69 PRO A CA 1
ATOM 583 C C . PRO A 1 69 ? 16.541 -10.641 -16.030 1.00 94.19 69 PRO A C 1
ATOM 585 O O . PRO A 1 69 ? 16.634 -11.850 -15.805 1.00 94.19 69 PRO A O 1
ATOM 588 N N . ASP A 1 70 ? 16.683 -9.729 -15.073 1.00 94.56 70 ASP A N 1
ATOM 589 C CA . ASP A 1 70 ? 17.030 -10.107 -13.699 1.00 94.56 70 ASP A CA 1
ATOM 590 C C . ASP A 1 70 ? 15.897 -10.885 -13.019 1.00 94.56 70 ASP A C 1
ATOM 592 O O . ASP A 1 70 ? 16.148 -11.920 -12.393 1.00 94.56 70 ASP A O 1
ATOM 596 N N . TYR A 1 71 ? 14.641 -10.449 -13.191 1.00 96.00 71 TYR A N 1
ATOM 597 C CA . TYR A 1 71 ? 13.481 -11.103 -12.580 1.00 96.00 71 TYR A CA 1
ATOM 598 C C . TYR A 1 71 ? 12.254 -11.194 -13.485 1.00 96.00 71 TYR A C 1
ATOM 600 O O . TYR A 1 71 ? 11.999 -10.349 -14.341 1.00 96.00 71 TYR A O 1
ATOM 608 N N . PHE A 1 72 ? 11.440 -12.213 -13.216 1.00 96.38 72 PHE A N 1
ATOM 609 C CA . PHE A 1 72 ? 10.052 -12.308 -13.653 1.00 96.38 72 PHE A CA 1
ATOM 610 C C . PHE A 1 72 ? 9.143 -12.503 -12.444 1.00 96.38 72 PHE A C 1
ATOM 612 O O . PHE A 1 72 ? 9.358 -13.423 -11.651 1.00 96.38 72 PHE A O 1
ATOM 619 N N . ALA A 1 73 ? 8.106 -11.680 -12.344 1.00 96.25 73 ALA A N 1
ATOM 620 C CA . ALA A 1 73 ? 7.019 -11.824 -11.393 1.00 96.25 73 ALA A CA 1
ATOM 621 C C . ALA A 1 73 ? 5.721 -12.203 -12.124 1.00 96.25 73 ALA A C 1
ATOM 623 O O . ALA A 1 73 ? 5.314 -11.545 -13.082 1.00 96.25 73 ALA A O 1
ATOM 624 N N . ARG A 1 74 ? 5.057 -13.266 -11.664 1.00 95.44 74 ARG A N 1
ATOM 625 C CA . ARG A 1 74 ? 3.694 -13.621 -12.069 1.00 95.44 74 ARG A CA 1
ATOM 626 C C . ARG A 1 74 ? 2.723 -12.790 -11.244 1.00 95.44 74 ARG A C 1
ATOM 628 O O . ARG A 1 74 ? 2.794 -12.834 -10.015 1.00 95.44 74 ARG A O 1
ATOM 635 N N . LEU A 1 75 ? 1.814 -12.094 -11.916 1.00 91.50 75 LEU A N 1
ATOM 636 C CA . LEU A 1 75 ? 0.769 -11.314 -11.266 1.00 91.50 75 LEU A CA 1
ATOM 637 C C . LEU A 1 75 ? -0.502 -12.151 -11.055 1.00 91.50 75 LEU A C 1
ATOM 639 O O . LEU A 1 75 ? -0.748 -13.119 -11.779 1.00 91.50 75 LEU A O 1
ATOM 643 N N . ALA A 1 76 ? -1.304 -11.782 -10.056 1.00 82.69 76 ALA A N 1
ATOM 644 C CA . ALA A 1 76 ? -2.551 -12.459 -9.693 1.00 82.69 76 ALA A CA 1
ATOM 645 C C . ALA A 1 76 ? -3.604 -12.428 -10.817 1.00 82.69 76 ALA A C 1
ATOM 647 O O . ALA A 1 76 ? -4.408 -13.348 -10.927 1.00 82.69 76 ALA A O 1
ATOM 648 N N . ASP A 1 77 ? -3.559 -11.415 -11.689 1.00 84.75 77 ASP A N 1
ATOM 649 C CA . ASP A 1 77 ? -4.401 -11.308 -12.891 1.00 84.75 77 ASP A CA 1
ATOM 650 C C . ASP A 1 77 ? -3.964 -12.251 -14.036 1.00 84.75 77 ASP A C 1
ATOM 652 O O . ASP A 1 77 ? -4.553 -12.246 -15.115 1.00 84.75 77 ASP A O 1
ATOM 656 N N . GLY A 1 78 ? -2.922 -13.059 -13.813 1.00 88.81 78 GLY A N 1
ATOM 657 C CA . GLY A 1 78 ? -2.352 -13.989 -14.783 1.00 88.81 78 GLY A CA 1
ATOM 658 C C . GLY A 1 78 ? -1.270 -13.378 -15.679 1.00 88.81 78 GLY A C 1
ATOM 659 O O . GLY A 1 78 ? -0.515 -14.128 -16.307 1.00 88.81 78 GLY A O 1
ATOM 660 N N . THR A 1 79 ? -1.119 -12.051 -15.712 1.00 93.44 79 THR A N 1
ATOM 661 C CA . THR A 1 79 ? -0.092 -11.373 -16.518 1.00 93.44 79 THR A CA 1
ATOM 662 C C . THR A 1 79 ? 1.307 -11.495 -15.898 1.00 93.44 79 THR A C 1
ATOM 664 O O . THR A 1 79 ? 1.506 -12.112 -14.845 1.00 93.44 79 THR A O 1
ATOM 667 N N . GLY A 1 80 ? 2.320 -10.990 -16.604 1.00 94.62 80 GLY A N 1
ATOM 668 C CA . GLY A 1 80 ? 3.718 -11.024 -16.181 1.00 94.62 80 GLY A CA 1
ATOM 669 C C . GLY A 1 80 ? 4.308 -9.630 -16.009 1.00 94.62 80 GLY A C 1
ATOM 670 O O . GLY A 1 80 ? 3.957 -8.704 -16.741 1.00 94.62 80 GLY A O 1
ATOM 671 N N . LEU A 1 81 ? 5.240 -9.506 -15.069 1.00 95.75 81 LEU A N 1
ATOM 672 C CA . LEU A 1 81 ? 6.113 -8.352 -14.899 1.00 95.75 81 LEU A CA 1
ATOM 673 C C . LEU A 1 81 ? 7.570 -8.806 -15.052 1.00 95.75 81 LEU A C 1
ATOM 675 O O . LEU A 1 81 ? 8.048 -9.637 -14.281 1.00 95.75 81 LEU A O 1
ATOM 679 N N . VAL A 1 82 ? 8.269 -8.262 -16.045 1.00 96.62 82 VAL A N 1
ATOM 680 C CA . VAL A 1 82 ? 9.701 -8.494 -16.287 1.00 96.62 82 VAL A CA 1
ATOM 681 C C . VAL A 1 82 ? 10.495 -7.301 -15.780 1.00 96.62 82 VAL A C 1
ATOM 683 O O . VAL A 1 82 ? 10.098 -6.155 -15.994 1.00 96.62 82 VAL A O 1
ATOM 686 N N . ILE A 1 83 ? 11.595 -7.570 -15.080 1.00 96.12 83 ILE A N 1
ATOM 687 C CA . ILE A 1 83 ? 12.330 -6.550 -14.337 1.00 96.12 83 ILE A CA 1
ATOM 688 C C . ILE A 1 83 ? 13.818 -6.682 -14.620 1.00 96.12 83 ILE A C 1
ATOM 690 O O . ILE A 1 83 ? 14.382 -7.771 -14.503 1.00 96.12 83 ILE A O 1
ATOM 694 N N . ASP A 1 84 ? 14.438 -5.549 -14.923 1.00 94.81 84 ASP A N 1
ATOM 695 C CA . ASP A 1 84 ? 15.885 -5.380 -14.999 1.00 94.81 84 ASP A CA 1
ATOM 696 C C . ASP A 1 84 ? 16.323 -4.374 -13.930 1.00 94.81 84 ASP A C 1
ATOM 698 O O . ASP A 1 84 ? 15.773 -3.280 -13.834 1.00 94.81 84 ASP A O 1
ATOM 702 N N . CYS A 1 85 ? 17.302 -4.727 -13.105 1.00 92.81 85 CYS A N 1
ATOM 703 C CA . CYS A 1 85 ? 17.817 -3.906 -12.019 1.00 92.81 85 CYS A CA 1
ATOM 704 C C . CYS A 1 85 ? 19.087 -3.174 -12.464 1.00 92.81 85 CYS A C 1
ATOM 706 O O . CYS A 1 85 ? 20.124 -3.770 -12.770 1.00 92.81 85 CYS A O 1
ATOM 708 N N . ARG A 1 86 ? 19.051 -1.840 -12.456 1.00 90.81 86 ARG A N 1
ATOM 709 C CA . ARG A 1 86 ? 20.216 -1.026 -12.810 1.00 90.81 86 ARG A CA 1
ATOM 710 C C . ARG A 1 86 ? 20.295 0.240 -11.962 1.00 90.81 86 ARG A C 1
ATOM 712 O O . ARG A 1 86 ? 19.325 0.991 -11.933 1.00 90.81 86 ARG A O 1
ATOM 719 N N . PRO A 1 87 ? 21.450 0.543 -11.340 1.00 86.69 87 PRO A N 1
ATOM 720 C CA . PRO A 1 87 ? 21.668 1.834 -10.693 1.00 86.69 87 PRO A CA 1
ATOM 721 C C . PRO A 1 87 ? 21.432 2.986 -11.674 1.00 86.69 87 PRO A C 1
ATOM 723 O O . PRO A 1 87 ? 21.950 2.933 -12.797 1.00 86.69 87 PRO A O 1
ATOM 726 N N . ALA A 1 88 ? 20.708 4.032 -11.266 1.00 82.25 88 ALA A N 1
ATOM 727 C CA . ALA A 1 88 ? 20.303 5.118 -12.171 1.00 82.25 88 ALA A CA 1
ATOM 728 C C . ALA A 1 88 ? 21.501 5.782 -12.887 1.00 82.25 88 ALA A C 1
ATOM 730 O O . ALA A 1 88 ? 21.432 6.117 -14.067 1.00 82.25 88 ALA A O 1
ATOM 731 N N . GLY A 1 89 ? 22.642 5.903 -12.199 1.00 80.00 89 GLY A N 1
ATOM 732 C CA . GLY A 1 89 ? 23.878 6.481 -12.743 1.00 80.00 89 GLY A CA 1
ATOM 733 C C . GLY A 1 89 ? 24.766 5.528 -13.558 1.00 80.00 89 GLY A C 1
ATOM 734 O O . GLY A 1 89 ? 25.881 5.909 -13.906 1.00 80.00 89 GLY A O 1
ATOM 735 N N . ARG A 1 90 ? 24.350 4.278 -13.822 1.00 79.69 90 ARG A N 1
ATOM 736 C CA . ARG A 1 90 ? 25.198 3.243 -14.461 1.00 79.69 90 ARG A CA 1
ATOM 737 C C . ARG A 1 90 ? 24.581 2.590 -15.700 1.00 79.69 90 ARG A C 1
ATOM 739 O O . ARG A 1 90 ? 24.965 1.477 -16.062 1.00 79.69 90 ARG A O 1
ATOM 746 N N . ILE A 1 91 ? 23.648 3.264 -16.363 1.00 80.38 91 ILE A N 1
ATOM 747 C CA . ILE A 1 91 ? 23.064 2.766 -17.613 1.00 80.38 91 ILE A CA 1
ATOM 748 C C . ILE A 1 91 ? 24.037 3.053 -18.760 1.00 80.38 91 ILE A C 1
ATOM 750 O O . ILE A 1 91 ? 24.239 4.205 -19.141 1.00 80.38 91 ILE A O 1
ATOM 754 N N . LYS A 1 92 ? 24.654 2.010 -19.324 1.00 81.62 92 LYS A N 1
ATOM 755 C CA . LYS A 1 92 ? 25.481 2.150 -20.531 1.00 81.62 92 LYS A CA 1
ATOM 756 C C . LYS A 1 92 ? 24.591 2.093 -21.783 1.00 81.62 92 LYS A C 1
ATOM 758 O O . LYS A 1 92 ? 23.551 1.437 -21.748 1.00 81.62 92 LYS A O 1
ATOM 763 N N . PRO A 1 93 ? 25.002 2.672 -22.929 1.00 77.44 93 PRO A N 1
ATOM 764 C CA . PRO A 1 93 ? 24.211 2.624 -24.168 1.00 77.44 93 PRO A CA 1
ATOM 765 C C . PRO A 1 93 ? 23.850 1.203 -24.629 1.00 77.44 93 PRO A C 1
ATOM 767 O O . PRO A 1 93 ? 22.778 0.968 -25.180 1.00 77.44 93 PRO A O 1
ATOM 770 N N . VAL A 1 94 ? 24.739 0.237 -24.378 1.00 74.06 94 VAL A N 1
ATOM 771 C CA . VAL A 1 94 ? 24.495 -1.181 -24.684 1.00 74.06 94 VAL A CA 1
ATOM 772 C C . VAL A 1 94 ? 23.375 -1.759 -23.816 1.00 74.06 94 VAL A C 1
ATOM 774 O O . VAL A 1 94 ? 22.558 -2.516 -24.334 1.00 74.06 94 VAL A O 1
ATOM 777 N N . ASP A 1 95 ? 23.315 -1.370 -22.540 1.00 82.81 95 ASP A N 1
ATOM 778 C CA . ASP A 1 95 ? 22.274 -1.805 -21.606 1.00 82.81 95 ASP A CA 1
ATOM 779 C C . ASP A 1 95 ? 20.917 -1.223 -22.020 1.00 82.81 95 ASP A C 1
ATOM 781 O O . ASP A 1 95 ? 19.929 -1.943 -22.101 1.00 82.81 95 ASP A O 1
ATOM 785 N N . ALA A 1 96 ? 20.886 0.063 -22.392 1.00 84.56 96 ALA A N 1
ATOM 786 C CA . ALA A 1 96 ? 19.670 0.739 -22.843 1.00 84.56 96 ALA A CA 1
ATOM 787 C C . ALA A 1 96 ? 19.022 0.051 -24.060 1.00 84.56 96 ALA A C 1
ATOM 789 O O . ALA A 1 96 ? 17.801 -0.083 -24.119 1.00 84.56 96 ALA A O 1
ATOM 790 N N . ALA A 1 97 ? 19.830 -0.430 -25.012 1.00 86.25 97 ALA A N 1
ATOM 791 C CA . ALA A 1 97 ? 19.322 -1.165 -26.170 1.00 86.25 97 ALA A CA 1
ATOM 792 C C . ALA A 1 97 ? 18.698 -2.519 -25.787 1.00 86.25 97 ALA A C 1
ATOM 794 O O . ALA A 1 97 ? 17.693 -2.911 -26.380 1.00 86.25 97 ALA A O 1
ATOM 795 N N . ALA A 1 98 ? 19.280 -3.222 -24.808 1.00 88.12 98 ALA A N 1
ATOM 796 C CA . ALA A 1 98 ? 18.731 -4.473 -24.290 1.00 88.12 98 ALA A CA 1
ATOM 797 C C . ALA A 1 98 ? 17.415 -4.230 -23.539 1.00 88.12 98 ALA A C 1
ATOM 799 O O . ALA A 1 98 ? 16.417 -4.869 -23.852 1.00 88.12 98 ALA A O 1
ATOM 800 N N . PHE A 1 99 ? 17.377 -3.236 -22.649 1.00 92.19 99 PHE A N 1
ATOM 801 C CA . PHE A 1 99 ? 16.175 -2.844 -21.908 1.00 92.19 99 PHE A CA 1
ATOM 802 C C . PHE A 1 99 ? 15.019 -2.457 -22.832 1.00 92.19 99 PHE A C 1
ATOM 804 O O . PHE A 1 99 ? 13.901 -2.929 -22.652 1.00 92.19 99 PHE A O 1
ATOM 811 N N . ALA A 1 100 ? 15.292 -1.675 -23.880 1.00 91.25 100 ALA A N 1
ATOM 812 C CA . ALA A 1 100 ? 14.278 -1.316 -24.868 1.00 91.25 100 ALA A CA 1
ATOM 813 C C . ALA A 1 100 ? 13.775 -2.534 -25.667 1.00 91.25 100 ALA A C 1
ATOM 815 O O . ALA A 1 100 ? 12.617 -2.568 -26.077 1.00 91.25 100 ALA A O 1
ATOM 816 N N . ALA A 1 101 ? 14.633 -3.527 -25.926 1.00 91.62 101 ALA A N 1
ATOM 817 C CA . ALA A 1 101 ? 14.216 -4.773 -26.568 1.00 91.62 101 ALA A CA 1
ATOM 818 C C . ALA A 1 101 ? 13.326 -5.613 -25.639 1.00 91.62 101 ALA A C 1
ATOM 820 O O . ALA A 1 101 ? 12.284 -6.092 -26.082 1.00 91.62 101 ALA A O 1
ATOM 821 N N . THR A 1 102 ? 13.689 -5.726 -24.357 1.00 93.62 102 THR A N 1
ATOM 822 C CA . THR A 1 102 ? 12.870 -6.384 -23.329 1.00 93.62 102 THR A CA 1
ATOM 823 C C . THR A 1 102 ? 11.502 -5.724 -23.199 1.00 93.62 102 THR A C 1
ATOM 825 O O . THR A 1 102 ? 10.490 -6.421 -23.205 1.00 93.62 102 THR A O 1
ATOM 828 N N . GLU A 1 103 ? 11.454 -4.392 -23.141 1.00 95.06 103 GLU A N 1
ATOM 829 C CA . GLU A 1 103 ? 10.207 -3.633 -23.038 1.00 95.06 103 GLU A CA 1
ATOM 830 C C . GLU A 1 103 ? 9.266 -3.911 -24.215 1.00 95.06 103 GLU A C 1
ATOM 832 O O . GLU A 1 103 ? 8.093 -4.222 -24.003 1.00 95.06 103 GLU A O 1
ATOM 837 N N . ARG A 1 104 ? 9.784 -3.872 -25.452 1.00 94.19 104 ARG A N 1
ATOM 838 C CA . ARG A 1 104 ? 8.996 -4.186 -26.656 1.00 94.19 104 ARG A CA 1
ATOM 839 C C . ARG A 1 104 ? 8.466 -5.616 -26.634 1.00 94.19 104 ARG A C 1
ATOM 841 O O . ARG A 1 104 ? 7.275 -5.815 -26.847 1.00 94.19 104 ARG A O 1
ATOM 848 N N . ALA A 1 105 ? 9.324 -6.585 -26.315 1.00 93.38 105 ALA A N 1
ATOM 849 C CA . ALA A 1 105 ? 8.927 -7.987 -26.237 1.00 93.38 105 ALA A CA 1
ATOM 850 C C . ALA A 1 105 ? 7.826 -8.211 -25.187 1.00 93.38 105 ALA A C 1
ATOM 852 O O . ALA A 1 105 ? 6.881 -8.953 -25.435 1.00 93.38 105 ALA A O 1
ATOM 853 N N . CYS A 1 106 ? 7.911 -7.541 -24.031 1.00 94.88 106 CYS A N 1
ATOM 854 C CA . CYS A 1 106 ? 6.868 -7.605 -23.009 1.00 94.88 106 CYS A CA 1
ATOM 855 C C . CYS A 1 106 ? 5.553 -6.996 -23.510 1.00 94.88 106 CYS A C 1
ATOM 857 O O . CYS A 1 106 ? 4.499 -7.607 -23.342 1.00 94.88 106 CYS A O 1
ATOM 859 N N . ALA A 1 107 ? 5.609 -5.830 -24.158 1.00 94.44 107 ALA A N 1
ATOM 860 C CA . ALA A 1 107 ? 4.422 -5.150 -24.667 1.00 94.44 107 ALA A CA 1
ATOM 861 C C . ALA A 1 107 ? 3.658 -5.989 -25.709 1.00 94.44 107 ALA A C 1
ATOM 863 O O . ALA A 1 107 ? 2.430 -6.031 -25.667 1.00 94.44 107 ALA A O 1
ATOM 864 N N . GLU A 1 108 ? 4.365 -6.695 -26.597 1.00 94.62 108 GLU A N 1
ATOM 865 C CA . GLU A 1 108 ? 3.762 -7.557 -27.627 1.00 94.62 108 GLU A CA 1
ATOM 866 C C . GLU A 1 108 ? 2.927 -8.707 -27.044 1.00 94.62 108 GLU A C 1
ATOM 868 O O . GLU A 1 108 ? 1.905 -9.083 -27.616 1.00 94.62 108 GLU A O 1
ATOM 873 N N . ILE A 1 109 ? 3.323 -9.235 -25.885 1.00 93.19 109 ILE A N 1
ATOM 874 C CA . ILE A 1 109 ? 2.633 -10.344 -25.206 1.00 93.19 109 ILE A CA 1
ATOM 875 C C . ILE A 1 109 ? 1.744 -9.877 -24.043 1.00 93.19 109 ILE A C 1
ATOM 877 O O . ILE A 1 109 ? 1.268 -10.693 -23.252 1.00 93.19 109 ILE A O 1
ATOM 881 N N . GLY A 1 110 ? 1.524 -8.563 -23.917 1.00 93.31 110 GLY A N 1
ATOM 882 C CA . GLY A 1 110 ? 0.686 -7.973 -22.871 1.00 93.31 110 GLY A CA 1
ATOM 883 C C . GLY A 1 110 ? 1.289 -8.035 -21.464 1.00 93.31 110 GLY A C 1
ATOM 884 O O . GLY A 1 110 ? 0.558 -7.994 -20.475 1.00 93.31 110 GLY A O 1
ATOM 885 N N . TRP A 1 111 ? 2.610 -8.162 -21.348 1.00 96.25 111 TRP A N 1
ATOM 886 C CA . TRP A 1 111 ? 3.335 -8.119 -20.079 1.00 96.25 111 TRP A CA 1
ATOM 887 C C . TRP A 1 111 ? 3.851 -6.716 -19.772 1.00 96.25 111 TRP A C 1
ATOM 889 O O . TRP A 1 111 ? 4.078 -5.890 -20.656 1.00 96.25 111 TRP A O 1
ATOM 899 N N . ARG A 1 112 ? 4.054 -6.452 -18.482 1.00 96.38 112 ARG A N 1
ATOM 900 C CA . ARG A 1 112 ? 4.639 -5.205 -17.988 1.00 96.38 112 ARG A CA 1
ATOM 901 C C . ARG A 1 112 ? 6.157 -5.340 -17.923 1.00 96.38 112 ARG A C 1
ATOM 903 O O . ARG A 1 112 ? 6.678 -6.412 -17.617 1.00 96.38 112 ARG A O 1
ATOM 910 N N . TYR A 1 113 ? 6.850 -4.234 -18.157 1.00 96.31 113 TYR A N 1
ATOM 911 C CA . TYR A 1 113 ? 8.295 -4.131 -18.008 1.00 96.31 113 TYR A CA 1
ATOM 912 C C . TYR A 1 113 ? 8.647 -3.010 -17.024 1.00 96.31 113 TYR A C 1
ATOM 914 O O . TYR A 1 113 ? 8.034 -1.942 -17.055 1.00 96.31 113 TYR A O 1
ATOM 922 N N . GLU A 1 114 ? 9.621 -3.255 -16.149 1.00 94.88 114 GLU A N 1
ATOM 923 C CA . GLU A 1 114 ? 10.143 -2.274 -15.195 1.00 94.88 114 GLU A CA 1
ATOM 924 C C . GLU A 1 114 ? 11.678 -2.264 -15.242 1.00 94.88 114 GLU A C 1
ATOM 926 O O . GLU A 1 114 ? 12.327 -3.255 -14.906 1.00 94.88 114 GLU A O 1
ATOM 931 N N . LEU A 1 115 ? 12.269 -1.118 -15.598 1.00 94.50 115 LEU A N 1
ATOM 932 C CA . LEU A 1 115 ? 13.679 -0.851 -15.321 1.00 94.50 115 LEU A CA 1
ATOM 933 C C . LEU A 1 115 ? 13.795 -0.288 -13.899 1.00 94.50 115 LEU A C 1
ATOM 935 O O . LEU A 1 115 ? 13.415 0.850 -13.626 1.00 94.50 115 LEU A O 1
ATOM 939 N N . ALA A 1 116 ? 14.287 -1.117 -12.993 1.00 92.81 116 ALA A N 1
ATOM 940 C CA . ALA A 1 116 ? 14.293 -0.899 -11.561 1.00 92.81 116 ALA A CA 1
ATOM 941 C C . ALA A 1 116 ? 15.603 -0.242 -11.086 1.00 92.81 116 ALA A C 1
ATOM 943 O O . ALA A 1 116 ? 16.699 -0.766 -11.298 1.00 92.81 116 ALA A O 1
ATOM 944 N N . HIS A 1 117 ? 15.477 0.909 -10.425 1.00 91.94 117 HIS A N 1
ATOM 945 C CA . HIS A 1 117 ? 16.582 1.670 -9.828 1.00 91.94 117 HIS A CA 1
ATOM 946 C C . HIS A 1 117 ? 16.580 1.562 -8.305 1.00 91.94 117 HIS A C 1
ATOM 948 O O . HIS A 1 117 ? 15.680 0.969 -7.717 1.00 91.94 117 HIS A O 1
ATOM 954 N N . GLU A 1 118 ? 17.565 2.185 -7.658 1.00 88.50 118 GLU A N 1
ATOM 955 C CA . GLU A 1 118 ? 17.703 2.188 -6.206 1.00 88.50 118 GLU A CA 1
ATOM 956 C C . GLU A 1 118 ? 16.384 2.547 -5.495 1.00 88.50 118 GLU A C 1
ATOM 958 O O . GLU A 1 118 ? 15.843 3.639 -5.705 1.00 88.50 118 GLU A O 1
ATOM 963 N N . PRO A 1 119 ? 15.852 1.650 -4.642 1.00 85.00 119 PRO A N 1
ATOM 964 C CA . PRO A 1 119 ? 14.670 1.959 -3.857 1.00 85.00 119 PRO A CA 1
ATOM 965 C C . PRO A 1 119 ? 15.001 2.980 -2.766 1.00 85.00 119 PRO A C 1
ATOM 967 O O . PRO A 1 119 ? 16.160 3.172 -2.391 1.00 85.00 119 PRO A O 1
ATOM 970 N N . ASP A 1 120 ? 13.962 3.593 -2.194 1.00 83.94 120 ASP A N 1
ATOM 971 C CA . ASP A 1 120 ? 14.121 4.437 -1.011 1.00 83.94 120 ASP A CA 1
ATOM 972 C C . ASP A 1 120 ? 14.864 3.668 0.107 1.00 83.94 120 ASP A C 1
ATOM 974 O O . ASP A 1 120 ? 14.452 2.558 0.474 1.00 83.94 120 ASP A O 1
ATOM 978 N N . PRO A 1 121 ? 15.962 4.219 0.659 1.00 77.94 121 PRO A N 1
ATOM 979 C CA . PRO A 1 121 ? 16.829 3.482 1.573 1.00 77.94 121 PRO A CA 1
ATOM 980 C C . PRO A 1 121 ? 16.148 3.147 2.904 1.00 77.94 121 PRO A C 1
ATOM 982 O O . PRO A 1 121 ? 16.429 2.092 3.483 1.00 77.94 121 PRO A O 1
ATOM 985 N N . VAL A 1 122 ? 15.238 4.003 3.383 1.00 77.88 122 VAL A N 1
ATOM 986 C CA . VAL A 1 122 ? 14.478 3.762 4.619 1.00 77.88 122 VAL A CA 1
ATOM 987 C C . VAL A 1 122 ? 13.501 2.617 4.396 1.00 77.88 122 VAL A C 1
ATOM 989 O O . VAL A 1 122 ? 13.430 1.686 5.199 1.00 77.88 122 VAL A O 1
ATOM 992 N N . ARG A 1 123 ? 12.795 2.631 3.267 1.00 77.00 123 ARG A N 1
ATOM 993 C CA . ARG A 1 123 ? 11.886 1.556 2.888 1.00 77.00 123 ARG A CA 1
ATOM 994 C C . ARG A 1 123 ? 12.616 0.233 2.713 1.00 77.00 123 ARG A C 1
ATOM 996 O O . ARG A 1 123 ? 12.183 -0.770 3.273 1.00 77.00 123 ARG A O 1
ATOM 1003 N N . ALA A 1 124 ? 13.719 0.216 1.969 1.00 80.56 124 ALA A N 1
ATOM 1004 C CA . ALA A 1 124 ? 14.499 -0.996 1.758 1.00 80.56 124 ALA A CA 1
ATOM 1005 C C . ALA A 1 124 ? 14.974 -1.586 3.097 1.00 80.56 124 ALA A C 1
ATOM 1007 O O . ALA A 1 124 ? 14.889 -2.795 3.310 1.00 80.56 124 ALA A O 1
ATOM 1008 N N . ALA A 1 125 ? 15.399 -0.739 4.043 1.00 75.75 125 ALA A N 1
ATOM 1009 C CA . ALA A 1 125 ? 15.739 -1.170 5.397 1.00 75.75 125 ALA A CA 1
ATOM 1010 C C . ALA A 1 125 ? 14.534 -1.754 6.152 1.00 75.75 125 ALA A C 1
ATOM 1012 O O . ALA A 1 125 ? 14.648 -2.840 6.724 1.00 75.75 125 ALA A O 1
ATOM 1013 N N . ASN A 1 126 ? 13.377 -1.091 6.098 1.00 79.50 126 ASN A N 1
ATOM 1014 C CA . ASN A 1 126 ? 12.154 -1.554 6.751 1.00 79.50 126 ASN A CA 1
ATOM 1015 C C . ASN A 1 126 ? 11.658 -2.887 6.183 1.00 79.50 126 ASN A C 1
ATOM 1017 O O . ASN A 1 126 ? 11.314 -3.777 6.952 1.00 79.50 126 ASN A O 1
ATOM 1021 N N . LEU A 1 127 ? 11.655 -3.070 4.861 1.00 83.44 127 LEU A N 1
ATOM 1022 C CA . LEU A 1 127 ? 11.226 -4.330 4.250 1.00 83.44 127 LEU A CA 1
ATOM 1023 C C . LEU A 1 127 ? 12.168 -5.480 4.611 1.00 83.44 127 LEU A C 1
ATOM 1025 O O . LEU A 1 127 ? 11.704 -6.566 4.952 1.00 83.44 127 LEU A O 1
ATOM 1029 N N . ARG A 1 128 ? 13.486 -5.241 4.618 1.00 83.25 128 ARG A N 1
ATOM 1030 C CA . ARG A 1 128 ? 14.465 -6.237 5.086 1.00 83.25 128 ARG A CA 1
ATOM 1031 C C . ARG A 1 128 ? 14.248 -6.610 6.549 1.00 83.25 128 ARG A C 1
ATOM 1033 O O . ARG A 1 128 ? 14.352 -7.783 6.891 1.00 83.25 128 ARG A O 1
ATOM 1040 N N . TRP A 1 129 ? 13.926 -5.632 7.392 1.00 81.88 129 TRP A N 1
ATOM 1041 C CA . TRP A 1 129 ? 13.581 -5.869 8.791 1.00 81.88 129 TRP A CA 1
ATOM 1042 C C . TRP A 1 129 ? 12.298 -6.700 8.919 1.00 81.88 129 TRP A C 1
ATOM 1044 O O . TRP A 1 129 ? 12.298 -7.762 9.541 1.00 81.88 129 TRP A O 1
ATOM 1054 N N . LEU A 1 130 ? 11.217 -6.256 8.271 1.00 82.44 130 LEU A N 1
ATOM 1055 C CA . LEU A 1 130 ? 9.903 -6.899 8.309 1.00 82.44 130 LEU A CA 1
ATOM 1056 C C . LEU A 1 130 ? 9.922 -8.312 7.718 1.00 82.44 130 LEU A C 1
ATOM 1058 O O . LEU A 1 130 ? 9.150 -9.167 8.149 1.00 82.44 130 LEU A O 1
ATOM 1062 N N . ALA A 1 131 ? 10.826 -8.598 6.777 1.00 81.94 131 ALA A N 1
ATOM 1063 C CA . ALA A 1 131 ? 10.954 -9.917 6.163 1.00 81.94 131 ALA A CA 1
ATOM 1064 C C . ALA A 1 131 ? 11.192 -11.029 7.196 1.00 81.94 131 ALA A C 1
ATOM 1066 O O . ALA A 1 131 ? 10.703 -12.149 7.025 1.00 81.94 131 ALA A O 1
ATOM 1067 N N . GLY A 1 132 ? 11.881 -10.716 8.300 1.00 80.00 132 GLY A N 1
ATOM 1068 C CA . GLY A 1 132 ? 12.103 -11.649 9.407 1.00 80.00 132 GLY A CA 1
ATOM 1069 C C . GLY A 1 132 ? 10.814 -12.117 10.095 1.00 80.00 132 GLY A C 1
ATOM 1070 O O . GLY A 1 132 ? 10.782 -13.221 10.644 1.00 80.00 132 GLY A O 1
ATOM 1071 N N . TYR A 1 133 ? 9.745 -11.321 10.005 1.00 81.31 133 TYR A N 1
ATOM 1072 C CA . TYR A 1 133 ? 8.479 -11.514 10.715 1.00 81.31 133 TYR A CA 1
ATOM 1073 C C . TYR A 1 133 ? 7.350 -12.055 9.828 1.00 81.31 133 TYR A C 1
ATOM 1075 O O . TYR A 1 133 ? 6.257 -12.316 10.315 1.00 81.31 133 TYR A O 1
ATOM 1083 N N . ARG A 1 134 ? 7.603 -12.322 8.540 1.00 75.81 134 ARG A N 1
ATOM 1084 C CA . ARG A 1 134 ? 6.615 -12.911 7.606 1.00 75.81 134 ARG A CA 1
ATOM 1085 C C . ARG A 1 134 ? 6.255 -14.370 7.905 1.00 75.81 134 ARG A C 1
ATOM 1087 O O . ARG A 1 134 ? 5.388 -14.956 7.267 1.00 75.81 134 ARG A O 1
ATOM 1094 N N . ARG A 1 135 ? 6.968 -15.014 8.829 1.00 73.19 135 ARG A N 1
ATOM 1095 C CA . ARG A 1 135 ? 6.798 -16.441 9.123 1.00 73.19 135 ARG A CA 1
ATOM 1096 C C . ARG A 1 135 ? 5.600 -16.644 10.045 1.00 73.19 135 ARG A C 1
ATOM 1098 O O . ARG A 1 135 ? 5.472 -15.937 11.035 1.00 73.19 135 ARG A O 1
ATOM 1105 N N . ALA A 1 136 ? 4.810 -17.690 9.796 1.00 68.81 136 ALA A N 1
ATOM 1106 C CA . ALA A 1 136 ? 3.611 -18.009 10.581 1.00 68.81 136 ALA A CA 1
ATOM 1107 C C . ALA A 1 136 ? 3.861 -18.109 12.100 1.00 68.81 136 ALA A C 1
ATOM 1109 O O . ALA A 1 136 ? 2.997 -17.748 12.884 1.00 68.81 136 ALA A O 1
ATOM 1110 N N . ARG A 1 137 ? 5.066 -18.508 12.533 1.00 76.81 137 ARG A N 1
ATOM 1111 C CA . ARG A 1 137 ? 5.457 -18.533 13.958 1.00 76.81 137 ARG A CA 1
ATOM 1112 C C . ARG A 1 137 ? 5.398 -17.169 14.661 1.00 76.81 137 ARG A C 1
ATOM 1114 O O . ARG A 1 137 ? 5.368 -17.123 15.882 1.00 76.81 137 ARG A O 1
ATOM 1121 N N . CYS A 1 138 ? 5.458 -16.072 13.906 1.00 78.50 138 CYS A N 1
ATOM 1122 C CA . CYS A 1 138 ? 5.339 -14.716 14.437 1.00 78.50 138 CYS A CA 1
ATOM 1123 C C . CYS A 1 138 ? 3.871 -14.322 14.650 1.00 78.50 138 CYS A C 1
ATOM 1125 O O . CYS A 1 138 ? 3.606 -13.325 15.310 1.00 78.50 138 CYS A O 1
ATOM 1127 N N . ARG A 1 139 ? 2.914 -15.104 14.134 1.00 75.25 139 ARG A N 1
ATOM 1128 C CA . ARG A 1 139 ? 1.480 -14.874 14.282 1.00 75.25 139 ARG A CA 1
ATOM 1129 C C . ARG A 1 139 ? 0.958 -15.596 15.520 1.00 75.25 139 ARG A C 1
ATOM 1131 O O . ARG A 1 139 ? 0.557 -16.755 15.462 1.00 75.25 139 ARG A O 1
ATOM 1138 N N . ARG A 1 140 ? 0.946 -14.889 16.645 1.00 81.50 140 ARG A N 1
ATOM 1139 C CA . ARG A 1 140 ? 0.208 -15.295 17.845 1.00 81.50 140 ARG A CA 1
ATOM 1140 C C . ARG A 1 140 ? -1.197 -14.708 17.785 1.00 81.50 140 ARG A C 1
ATOM 1142 O O . ARG A 1 140 ? -1.338 -13.490 17.796 1.00 81.50 140 ARG A O 1
ATOM 1149 N N . ALA A 1 141 ? -2.209 -15.562 17.646 1.00 75.06 141 ALA A N 1
ATOM 1150 C CA . ALA A 1 141 ? -3.585 -15.135 17.384 1.00 75.06 141 ALA A CA 1
ATOM 1151 C C . ALA A 1 141 ? -4.180 -14.295 18.528 1.00 75.06 141 ALA A C 1
ATOM 1153 O O . ALA A 1 141 ? -4.835 -13.294 18.262 1.00 75.06 141 ALA A O 1
ATOM 1154 N N . ASP A 1 142 ? -3.879 -14.662 19.774 1.00 80.00 142 ASP A N 1
ATOM 1155 C CA . ASP A 1 142 ? -4.253 -13.945 20.997 1.00 80.00 142 ASP A CA 1
ATOM 1156 C C . ASP A 1 142 ? -3.706 -12.510 21.008 1.00 80.00 142 ASP A C 1
ATOM 1158 O O . ASP A 1 142 ? -4.456 -11.544 21.131 1.00 80.00 142 ASP A O 1
ATOM 1162 N N . VAL A 1 143 ? -2.396 -12.360 20.796 1.00 85.44 143 VAL A N 1
ATOM 1163 C CA . VAL A 1 143 ? -1.730 -11.049 20.784 1.00 85.44 143 VAL A CA 1
ATOM 1164 C C . VAL A 1 143 ? -2.137 -10.239 19.559 1.00 85.44 143 VAL A C 1
ATOM 1166 O O . VAL A 1 143 ? -2.245 -9.022 19.643 1.00 85.44 143 VAL A O 1
ATOM 1169 N N . ALA A 1 144 ? -2.361 -10.890 18.416 1.00 79.06 144 ALA A N 1
ATOM 1170 C CA . ALA A 1 144 ? -2.796 -10.215 17.203 1.00 79.06 144 ALA A CA 1
ATOM 1171 C C . ALA A 1 144 ? -4.195 -9.609 17.367 1.00 79.06 144 ALA A C 1
ATOM 1173 O O . ALA A 1 144 ? -4.390 -8.456 16.992 1.00 79.06 144 ALA A O 1
ATOM 1174 N N . ALA A 1 145 ? -5.135 -10.354 17.957 1.00 74.81 145 ALA A N 1
ATOM 1175 C CA . ALA A 1 145 ? -6.469 -9.851 18.269 1.00 74.81 145 ALA A CA 1
ATOM 1176 C C . ALA A 1 145 ? -6.393 -8.656 19.232 1.00 74.81 145 ALA A C 1
ATOM 1178 O O . ALA A 1 145 ? -6.858 -7.572 18.893 1.00 74.81 145 ALA A O 1
ATOM 1179 N N . ALA A 1 146 ? -5.677 -8.807 20.352 1.00 81.50 146 ALA A N 1
ATOM 1180 C CA . ALA A 1 146 ? -5.490 -7.725 21.318 1.00 81.50 146 ALA A CA 1
ATOM 1181 C C . ALA A 1 146 ? -4.781 -6.499 20.710 1.00 81.50 146 ALA A C 1
ATOM 1183 O O . ALA A 1 146 ? -5.105 -5.359 21.036 1.00 81.50 146 ALA A O 1
ATOM 1184 N N . ALA A 1 147 ? -3.818 -6.706 19.804 1.00 83.75 147 ALA A N 1
ATOM 1185 C CA . ALA A 1 147 ? -3.143 -5.620 19.101 1.00 83.75 147 ALA A CA 1
ATOM 1186 C C . ALA A 1 147 ? -4.100 -4.844 18.202 1.00 83.75 147 ALA A C 1
ATOM 1188 O O . ALA A 1 147 ? -4.041 -3.617 18.192 1.00 83.75 147 ALA A O 1
ATOM 1189 N N . LEU A 1 148 ? -4.952 -5.551 17.454 1.00 79.50 148 LEU A N 1
ATOM 1190 C CA . LEU A 1 148 ? -5.950 -4.949 16.574 1.00 79.50 148 LEU A CA 1
ATOM 1191 C C . LEU A 1 148 ? -6.990 -4.147 17.369 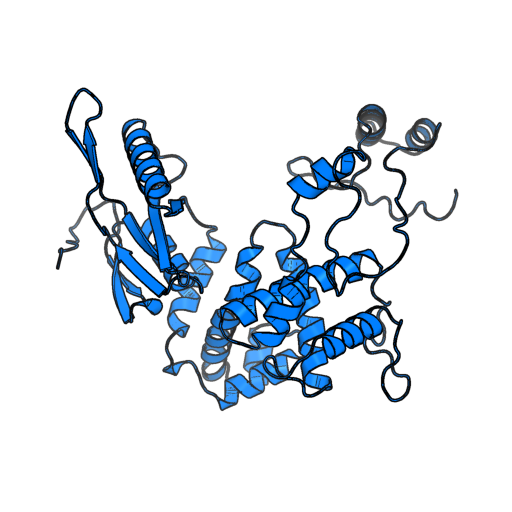1.00 79.50 148 LEU A C 1
ATOM 1193 O O . LEU A 1 148 ? -7.298 -3.030 16.963 1.00 79.50 148 LEU A O 1
ATOM 1197 N N . GLU A 1 149 ? -7.431 -4.651 18.523 1.00 75.81 149 GLU A N 1
ATOM 1198 C CA . GLU A 1 149 ? -8.303 -3.918 19.455 1.00 75.81 149 GLU A CA 1
ATOM 1199 C C . GLU A 1 149 ? -7.600 -2.673 20.029 1.00 75.81 149 GLU A C 1
ATOM 1201 O O . GLU A 1 149 ? -8.129 -1.563 20.009 1.00 75.81 149 GLU A O 1
ATOM 1206 N N . ALA A 1 150 ? -6.354 -2.803 20.496 1.00 76.44 150 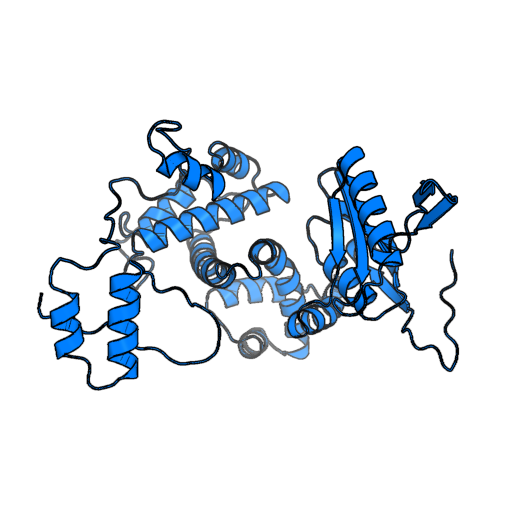ALA A N 1
ATOM 1207 C CA . ALA A 1 150 ? -5.627 -1.689 21.107 1.00 76.44 150 ALA A CA 1
ATOM 1208 C C . ALA A 1 150 ? -5.342 -0.538 20.121 1.00 76.44 150 ALA A C 1
ATOM 1210 O O . ALA A 1 150 ? -5.378 0.636 20.497 1.00 76.44 150 ALA A O 1
ATOM 1211 N N . VAL A 1 151 ? -5.094 -0.832 18.838 1.00 76.75 151 VAL A N 1
ATOM 1212 C CA . VAL A 1 151 ? -4.851 0.211 17.819 1.00 76.75 151 VAL A CA 1
ATOM 1213 C C . VAL A 1 151 ? -6.109 0.978 17.390 1.00 76.75 151 VAL A C 1
ATOM 1215 O O . VAL A 1 151 ? -6.017 1.909 16.572 1.00 76.75 151 VAL A O 1
ATOM 1218 N N . ALA A 1 152 ? -7.258 0.705 18.019 1.00 65.94 152 ALA A N 1
ATOM 1219 C CA . ALA A 1 152 ? -8.412 1.602 18.022 1.00 65.94 152 ALA A CA 1
ATOM 1220 C C . ALA A 1 152 ? -8.037 3.032 18.466 1.00 65.94 152 ALA A C 1
ATOM 1222 O O . ALA A 1 152 ? -8.695 4.002 18.082 1.00 65.94 152 ALA A O 1
ATOM 1223 N N . VAL A 1 153 ? -6.928 3.216 19.194 1.00 67.19 153 VAL A N 1
ATOM 1224 C CA . VAL A 1 153 ? -6.296 4.515 19.485 1.00 67.19 153 VAL A CA 1
ATOM 1225 C C . VAL A 1 153 ? -4.886 4.554 18.868 1.00 67.19 153 VAL A C 1
ATOM 1227 O O . VAL A 1 153 ? -4.231 3.522 18.766 1.00 67.19 153 VAL A O 1
ATOM 1230 N N . PRO A 1 154 ? -4.379 5.703 18.360 1.00 72.00 154 PRO A N 1
ATOM 1231 C CA . PRO A 1 154 ? -3.034 5.727 17.794 1.00 72.00 154 PRO A CA 1
ATOM 1232 C C . PRO A 1 154 ? -2.002 5.536 18.908 1.00 72.00 154 PRO A C 1
ATOM 1234 O O . PRO A 1 154 ? -1.965 6.328 19.847 1.00 72.00 154 PRO A O 1
ATOM 1237 N N . HIS A 1 155 ? -1.131 4.543 18.757 1.00 74.56 155 HIS A N 1
ATOM 1238 C CA . HIS A 1 155 ? -0.030 4.273 19.677 1.00 74.56 155 HIS A CA 1
ATOM 1239 C C . HIS A 1 155 ? 1.316 4.438 18.976 1.00 74.56 155 HIS A C 1
ATOM 1241 O O . HIS A 1 155 ? 1.447 4.179 17.776 1.00 74.56 155 HIS A O 1
ATOM 1247 N N . ARG A 1 156 ? 2.357 4.813 19.728 1.00 79.25 156 ARG A N 1
ATOM 1248 C CA . ARG A 1 156 ? 3.721 4.534 19.266 1.00 79.25 156 ARG A CA 1
ATOM 1249 C C . ARG A 1 156 ? 3.948 3.027 19.323 1.00 79.25 156 ARG A C 1
ATOM 1251 O O . ARG A 1 156 ? 3.484 2.367 20.247 1.00 79.25 156 ARG A O 1
ATOM 1258 N N . LEU A 1 157 ? 4.712 2.489 18.375 1.00 81.12 157 LEU A N 1
ATOM 1259 C CA . LEU A 1 157 ? 4.936 1.044 18.245 1.00 81.12 157 LEU A CA 1
ATOM 1260 C C . LEU A 1 157 ? 5.359 0.376 19.566 1.00 81.12 157 LEU A C 1
ATOM 1262 O O . LEU A 1 157 ? 4.804 -0.645 19.957 1.00 81.12 157 LEU A O 1
ATOM 1266 N N . LEU A 1 158 ? 6.323 0.975 20.270 1.00 79.69 158 LEU A N 1
ATOM 1267 C CA . LEU A 1 158 ? 6.841 0.424 21.522 1.00 79.69 158 LEU A CA 1
ATOM 1268 C C . LEU A 1 158 ? 5.855 0.568 22.693 1.00 79.69 158 LEU A C 1
ATOM 1270 O O . LEU A 1 158 ? 5.876 -0.245 23.610 1.00 79.69 158 LEU A O 1
ATOM 1274 N N . GLU A 1 159 ? 4.995 1.585 22.668 1.00 86.19 159 GLU A N 1
ATOM 1275 C CA . GLU A 1 159 ? 3.931 1.754 23.665 1.00 86.19 159 GLU A CA 1
ATOM 1276 C C . GLU A 1 159 ? 2.850 0.691 23.474 1.00 86.19 159 GLU A C 1
ATOM 1278 O O . GLU A 1 159 ? 2.458 0.059 24.448 1.00 86.19 159 GLU A O 1
ATOM 1283 N N . LEU A 1 160 ? 2.447 0.426 22.226 1.00 88.50 160 LEU A N 1
ATOM 1284 C CA . LEU A 1 160 ? 1.535 -0.671 21.897 1.00 88.50 160 LEU A CA 1
ATOM 1285 C C . LEU A 1 160 ? 2.114 -2.018 22.342 1.00 88.50 160 LEU A C 1
ATOM 1287 O O . LEU A 1 160 ? 1.437 -2.793 23.004 1.00 88.50 160 LEU A O 1
ATOM 1291 N N . ALA A 1 161 ? 3.384 -2.281 22.030 1.00 89.94 161 ALA A N 1
ATOM 1292 C CA . ALA A 1 161 ? 4.036 -3.528 22.416 1.00 89.94 161 ALA A CA 1
ATOM 1293 C C . ALA A 1 161 ? 4.008 -3.762 23.933 1.00 89.94 161 ALA A C 1
ATOM 1295 O O . ALA A 1 161 ? 3.707 -4.872 24.361 1.00 89.94 161 ALA A O 1
ATOM 1296 N N . ARG A 1 162 ? 4.280 -2.712 24.723 1.00 90.44 162 ARG A N 1
ATOM 1297 C CA . ARG A 1 162 ? 4.240 -2.754 26.194 1.00 90.44 162 ARG A CA 1
ATOM 1298 C C . ARG A 1 162 ? 2.827 -2.876 26.749 1.00 90.44 162 ARG A C 1
ATOM 1300 O O . ARG A 1 162 ? 2.638 -3.542 27.757 1.00 90.44 162 ARG A O 1
ATOM 1307 N N . LEU A 1 163 ? 1.851 -2.235 26.106 1.00 91.75 163 LEU A N 1
ATOM 1308 C CA . LEU A 1 163 ? 0.443 -2.337 26.487 1.00 91.75 163 LEU A CA 1
ATOM 1309 C C . LEU A 1 163 ? -0.062 -3.780 26.359 1.00 91.75 163 LEU A C 1
ATOM 1311 O O . LEU A 1 163 ? -0.810 -4.248 27.207 1.00 91.75 163 LEU A O 1
ATOM 1315 N N . LEU A 1 164 ? 0.381 -4.483 25.317 1.00 90.00 164 LEU A N 1
ATOM 1316 C CA . LEU A 1 164 ? -0.016 -5.861 25.028 1.00 90.00 164 LEU A CA 1
ATOM 1317 C C . LEU A 1 164 ? 0.762 -6.914 25.837 1.00 90.00 164 LEU A C 1
ATOM 1319 O O . LEU A 1 164 ? 0.414 -8.091 25.785 1.00 90.00 164 LEU A O 1
ATOM 1323 N N . GLY A 1 165 ? 1.832 -6.524 26.540 1.00 92.44 165 GLY A N 1
ATOM 1324 C CA . GLY A 1 165 ? 2.667 -7.423 27.340 1.00 92.44 165 GLY A CA 1
ATOM 1325 C C . GLY A 1 165 ? 4.169 -7.199 27.144 1.00 92.44 165 GLY A C 1
ATOM 1326 O O . GLY A 1 165 ? 4.625 -6.078 26.928 1.00 92.44 165 GLY A O 1
ATOM 1327 N N . ASP A 1 166 ? 4.958 -8.274 27.240 1.00 91.12 166 ASP A N 1
ATOM 1328 C CA . ASP A 1 166 ? 6.409 -8.222 27.022 1.00 91.12 166 ASP A CA 1
ATOM 1329 C C . ASP A 1 166 ? 6.728 -7.870 25.554 1.00 91.12 166 ASP A C 1
ATOM 1331 O O . ASP A 1 166 ? 6.383 -8.650 24.656 1.00 91.12 166 ASP A O 1
ATOM 1335 N N . PRO A 1 167 ? 7.427 -6.750 25.277 1.00 85.38 167 PRO A N 1
ATOM 1336 C CA . PRO A 1 167 ? 7.810 -6.365 23.923 1.00 85.38 167 PRO A CA 1
ATOM 1337 C C . PRO A 1 167 ? 8.549 -7.449 23.135 1.00 85.38 167 PRO A C 1
ATOM 1339 O O . PRO A 1 167 ? 8.383 -7.513 21.917 1.00 85.38 167 PRO A O 1
ATOM 1342 N N . LEU A 1 168 ? 9.335 -8.317 23.784 1.00 84.88 168 LEU A N 1
ATOM 1343 C CA . LEU A 1 168 ? 10.022 -9.416 23.093 1.00 84.88 168 LEU A CA 1
ATOM 1344 C C . LEU A 1 168 ? 9.037 -10.436 22.505 1.00 84.88 168 LEU A C 1
ATOM 1346 O O . LEU A 1 168 ? 9.307 -11.022 21.456 1.00 84.88 168 LEU A O 1
ATOM 1350 N N . ALA A 1 169 ? 7.883 -10.612 23.148 1.00 84.75 169 ALA A N 1
ATOM 1351 C CA . ALA A 1 169 ? 6.825 -11.507 22.703 1.00 84.75 169 ALA A CA 1
ATOM 1352 C C . ALA A 1 169 ? 5.813 -10.823 21.767 1.00 84.75 169 ALA A C 1
ATOM 1354 O O . ALA A 1 169 ? 5.267 -11.485 20.883 1.00 84.75 169 ALA A O 1
ATOM 1355 N N . THR A 1 170 ? 5.561 -9.519 21.934 1.00 90.12 170 THR A N 1
ATOM 1356 C CA . THR A 1 170 ? 4.503 -8.796 21.203 1.00 90.12 170 THR A CA 1
ATOM 1357 C C . THR A 1 170 ? 4.993 -8.098 19.935 1.00 90.12 170 THR A C 1
ATOM 1359 O O . THR A 1 170 ? 4.281 -8.105 18.929 1.00 90.12 170 THR A O 1
ATOM 1362 N N . LEU A 1 171 ? 6.221 -7.563 19.908 1.00 86.56 171 LEU A N 1
ATOM 1363 C CA . LEU A 1 171 ? 6.772 -6.900 18.717 1.00 86.56 171 LEU A CA 1
ATOM 1364 C C . LEU A 1 171 ? 6.792 -7.800 17.474 1.00 86.56 171 LEU A C 1
ATOM 1366 O O . LEU A 1 171 ? 6.398 -7.312 16.414 1.00 86.56 171 LEU A O 1
ATOM 1370 N N . PRO A 1 172 ? 7.178 -9.092 17.548 1.00 86.25 172 PRO A N 1
ATOM 1371 C CA . PRO A 1 172 ? 7.132 -9.964 16.378 1.00 86.25 172 PRO A CA 1
ATOM 1372 C C . PRO A 1 172 ? 5.734 -10.082 15.761 1.00 86.25 172 PRO A C 1
ATOM 1374 O O . PRO A 1 172 ? 5.613 -10.152 14.540 1.00 86.25 172 PRO A O 1
ATOM 1377 N N . VAL A 1 173 ? 4.693 -10.060 16.598 1.00 84.62 173 VAL A N 1
ATOM 1378 C CA . VAL A 1 173 ? 3.287 -10.139 16.182 1.00 84.62 173 VAL A CA 1
ATOM 1379 C C . VAL A 1 173 ? 2.849 -8.831 15.535 1.00 84.62 173 VAL A C 1
ATOM 1381 O O . VAL A 1 173 ? 2.266 -8.843 14.455 1.00 84.62 173 VAL A O 1
ATOM 1384 N N . ILE A 1 174 ? 3.190 -7.690 16.139 1.00 86.00 174 ILE A N 1
ATOM 1385 C CA . ILE A 1 174 ? 2.867 -6.372 15.580 1.00 86.00 174 ILE A CA 1
ATOM 1386 C C . ILE A 1 174 ? 3.570 -6.170 14.230 1.00 86.00 174 ILE A C 1
ATOM 1388 O O . ILE A 1 174 ? 2.951 -5.704 13.276 1.00 86.00 174 ILE A O 1
ATOM 1392 N N . PHE A 1 175 ? 4.844 -6.557 14.108 1.00 84.62 175 PHE A N 1
ATOM 1393 C CA . PHE A 1 175 ? 5.565 -6.499 12.834 1.00 84.62 175 PHE A CA 1
ATOM 1394 C C . PHE A 1 175 ? 4.971 -7.431 11.775 1.00 84.62 175 PHE A C 1
ATOM 1396 O O . PHE A 1 175 ? 4.945 -7.065 10.601 1.00 84.62 175 PHE A O 1
ATOM 1403 N N . HIS A 1 176 ? 4.466 -8.600 12.179 1.00 79.25 176 HIS A N 1
ATOM 1404 C CA . HIS A 1 176 ? 3.729 -9.491 11.287 1.00 79.25 176 HIS A CA 1
ATOM 1405 C C . HIS A 1 176 ? 2.446 -8.822 10.765 1.00 79.25 176 HIS A C 1
ATOM 1407 O O . HIS A 1 176 ? 2.227 -8.782 9.561 1.00 79.25 176 HIS A O 1
ATOM 1413 N N . LEU A 1 177 ? 1.653 -8.198 11.642 1.00 77.12 177 LEU A N 1
ATOM 1414 C CA . LEU A 1 177 ? 0.426 -7.488 11.254 1.00 77.12 177 LEU A CA 1
ATOM 1415 C C . LEU A 1 177 ? 0.683 -6.271 10.353 1.00 77.12 177 LEU A C 1
ATOM 1417 O O . LEU A 1 177 ? -0.074 -6.012 9.419 1.00 77.12 177 LEU A O 1
ATOM 1421 N N . LEU A 1 178 ? 1.764 -5.525 10.599 1.00 77.56 178 LEU A N 1
ATOM 1422 C CA . LEU A 1 178 ? 2.143 -4.382 9.761 1.00 77.56 178 LEU A CA 1
ATOM 1423 C C . LEU A 1 178 ? 2.422 -4.789 8.309 1.00 77.56 178 LEU A C 1
ATOM 1425 O O . LEU A 1 178 ? 2.174 -3.999 7.401 1.00 77.56 178 LEU A O 1
ATOM 1429 N N . GLN A 1 179 ? 2.898 -6.014 8.072 1.00 67.94 179 GLN A N 1
ATOM 1430 C CA . GLN A 1 179 ? 3.084 -6.521 6.715 1.00 67.94 179 GLN A CA 1
ATOM 1431 C C . GLN A 1 179 ? 1.754 -6.701 5.970 1.00 67.94 179 GLN A C 1
ATOM 1433 O O . GLN A 1 179 ? 1.722 -6.466 4.758 1.00 67.94 179 GLN A O 1
ATOM 1438 N N . ASP A 1 180 ? 0.682 -7.100 6.654 1.00 60.94 180 ASP A N 1
ATOM 1439 C CA . ASP A 1 180 ? -0.638 -7.294 6.041 1.00 60.94 180 ASP A CA 1
ATOM 1440 C C . ASP A 1 180 ? -1.284 -5.944 5.685 1.00 60.94 180 ASP A C 1
ATOM 1442 O O . ASP A 1 180 ? -1.812 -5.770 4.584 1.00 60.94 180 ASP A O 1
ATOM 1446 N N . ALA A 1 181 ? -1.153 -4.950 6.571 1.00 60.03 181 ALA A N 1
ATOM 1447 C CA . ALA A 1 181 ? -1.725 -3.611 6.394 1.00 60.03 181 ALA A CA 1
ATOM 1448 C C . ALA A 1 181 ? -1.025 -2.753 5.316 1.00 60.03 181 ALA A C 1
ATOM 1450 O O . ALA A 1 181 ? -1.626 -1.834 4.758 1.00 60.03 181 ALA A O 1
ATOM 1451 N N . ASP A 1 182 ? 0.244 -3.032 5.015 1.00 62.66 182 ASP A N 1
ATOM 1452 C CA . ASP A 1 182 ? 1.047 -2.265 4.053 1.00 62.66 182 ASP A CA 1
ATOM 1453 C C . ASP A 1 182 ? 0.598 -2.482 2.587 1.00 62.66 182 ASP A C 1
ATOM 1455 O O . ASP A 1 182 ? 0.905 -1.669 1.723 1.00 62.66 182 ASP A O 1
ATOM 1459 N N . SER A 1 183 ? -0.185 -3.524 2.286 1.00 62.50 183 SER A N 1
ATOM 1460 C CA . SER A 1 183 ? -0.647 -3.884 0.929 1.00 62.50 183 SER A CA 1
ATOM 1461 C C . SER A 1 183 ? -1.388 -2.757 0.185 1.00 62.50 183 SER A C 1
ATOM 1463 O O . SER A 1 183 ? -0.965 -2.378 -0.907 1.00 62.50 183 SER A O 1
ATOM 1465 N N . PHE A 1 184 ? -2.421 -2.163 0.789 1.00 65.38 184 PHE A N 1
ATOM 1466 C CA . PHE A 1 184 ? -3.240 -1.117 0.158 1.00 65.38 184 PHE A CA 1
ATOM 1467 C C . PHE A 1 184 ? -2.527 0.242 0.050 1.00 65.38 184 PHE A C 1
ATOM 1469 O O . PHE A 1 184 ? -2.575 0.920 -0.976 1.00 65.38 184 PHE A O 1
ATOM 1476 N N . LEU A 1 185 ? -1.839 0.679 1.110 1.00 64.75 185 LEU A N 1
ATOM 1477 C CA . LEU A 1 185 ? -1.224 2.013 1.145 1.00 64.75 185 LEU A CA 1
ATOM 1478 C C . LEU A 1 185 ? -0.017 2.151 0.200 1.00 64.75 185 LEU A C 1
ATOM 1480 O O . LEU A 1 185 ? 0.396 3.280 -0.087 1.00 64.75 185 LEU A O 1
ATOM 1484 N N . ARG A 1 186 ? 0.532 1.039 -0.305 1.00 63.88 186 ARG A N 1
ATOM 1485 C CA . ARG A 1 186 ? 1.624 1.015 -1.295 1.00 63.88 186 ARG A CA 1
ATOM 1486 C C . ARG A 1 186 ? 1.240 1.597 -2.646 1.00 63.88 186 ARG A C 1
ATOM 1488 O O . ARG A 1 186 ? 2.066 2.272 -3.249 1.00 63.88 186 ARG A O 1
ATOM 1495 N N . GLU A 1 187 ? 0.002 1.407 -3.103 1.00 63.69 187 GLU A N 1
ATOM 1496 C CA . GLU A 1 187 ? -0.464 1.942 -4.398 1.00 63.69 187 GLU A CA 1
ATOM 1497 C C . GLU A 1 187 ? -0.416 3.482 -4.455 1.00 63.69 187 GLU A C 1
ATOM 1499 O O . GLU A 1 187 ? -0.492 4.095 -5.521 1.00 63.69 187 GLU A O 1
ATOM 1504 N N . HIS A 1 188 ? -0.277 4.128 -3.296 1.00 63.38 188 HIS A N 1
ATOM 1505 C CA . HIS A 1 188 ? -0.249 5.577 -3.149 1.00 63.38 188 HIS A CA 1
ATOM 1506 C C . HIS A 1 188 ? 1.108 6.121 -2.691 1.00 63.38 188 HIS A C 1
ATOM 1508 O O . HIS A 1 188 ? 1.219 7.314 -2.393 1.00 63.38 188 HIS A O 1
ATOM 1514 N N . GLU A 1 189 ? 2.149 5.299 -2.634 1.00 54.91 189 GLU A N 1
ATOM 1515 C CA . GLU A 1 189 ? 3.485 5.738 -2.241 1.00 54.91 189 GLU A CA 1
ATOM 1516 C C . GLU A 1 189 ? 4.021 6.839 -3.184 1.00 54.91 189 GLU A C 1
ATOM 1518 O O . GLU A 1 189 ? 3.789 6.824 -4.391 1.00 54.91 189 GLU A O 1
ATOM 1523 N N . GLY A 1 190 ? 4.660 7.878 -2.630 1.00 50.62 190 GLY A N 1
ATOM 1524 C CA . GLY A 1 190 ? 5.194 9.019 -3.399 1.00 50.62 190 GLY A CA 1
ATOM 1525 C C . GLY A 1 190 ? 4.157 10.018 -3.948 1.00 50.62 190 GLY A C 1
ATOM 1526 O O . GLY A 1 190 ? 4.518 11.114 -4.369 1.00 50.62 190 GLY A O 1
ATOM 1527 N N . SER A 1 191 ? 2.858 9.707 -3.889 1.00 60.47 191 SER A N 1
ATOM 1528 C CA . SER A 1 191 ? 1.785 10.555 -4.447 1.00 60.47 191 SER A CA 1
ATOM 1529 C C . SER A 1 191 ? 1.363 11.742 -3.560 1.00 60.47 191 SER A C 1
ATOM 1531 O O . SER A 1 191 ? 0.526 12.556 -3.953 1.00 60.47 191 SER A O 1
ATOM 1533 N N . GLY A 1 192 ? 1.879 11.819 -2.328 1.00 62.06 192 GLY A N 1
ATOM 1534 C CA . GLY A 1 192 ? 1.415 12.747 -1.290 1.00 62.06 192 GLY A CA 1
ATOM 1535 C C . GLY A 1 192 ? 0.053 12.385 -0.672 1.00 62.06 192 GLY A C 1
ATOM 1536 O O . GLY A 1 192 ? -0.270 12.897 0.399 1.00 62.06 192 GLY A O 1
ATOM 1537 N N . THR A 1 193 ? -0.731 11.477 -1.276 1.00 69.56 193 THR A N 1
ATOM 1538 C CA . THR A 1 193 ? -2.055 11.070 -0.764 1.00 69.56 193 THR A CA 1
ATOM 1539 C C . THR A 1 193 ? -2.004 9.914 0.230 1.00 69.56 193 THR A C 1
ATOM 1541 O O . THR A 1 193 ? -2.947 9.761 1.000 1.00 69.56 193 THR A O 1
ATOM 1544 N N . GLN A 1 194 ? -0.908 9.151 0.288 1.00 65.62 194 GLN A N 1
ATOM 1545 C CA . GLN A 1 194 ? -0.736 8.017 1.208 1.00 65.62 194 GLN A CA 1
ATOM 1546 C C . GLN A 1 194 ? -0.994 8.394 2.672 1.00 65.62 194 GLN A C 1
ATOM 1548 O O . GLN A 1 194 ? -1.808 7.768 3.345 1.00 65.62 194 GLN A O 1
ATOM 1553 N N . ARG A 1 195 ? -0.351 9.465 3.162 1.00 66.12 195 ARG A N 1
ATOM 1554 C CA . ARG A 1 195 ? -0.523 9.936 4.546 1.00 66.12 195 ARG A CA 1
ATOM 1555 C C . ARG A 1 195 ? -1.971 10.334 4.821 1.00 66.12 195 ARG A C 1
ATOM 1557 O O . ARG A 1 195 ? -2.506 10.027 5.881 1.00 66.12 195 ARG A O 1
ATOM 1564 N N . THR A 1 196 ? -2.608 11.008 3.867 1.00 73.31 196 THR A N 1
ATOM 1565 C CA . THR A 1 196 ? -4.022 11.376 3.964 1.00 73.31 196 THR A CA 1
ATOM 1566 C C . THR A 1 196 ? -4.904 10.133 4.032 1.00 73.31 196 THR A C 1
ATOM 1568 O O . THR A 1 196 ? -5.764 10.066 4.901 1.00 73.31 196 THR A O 1
ATOM 1571 N N . TYR A 1 197 ? -4.669 9.136 3.179 1.00 80.00 197 TYR A N 1
ATOM 1572 C CA . TYR A 1 197 ? -5.457 7.903 3.152 1.00 80.00 197 TYR A CA 1
ATOM 1573 C C . TYR A 1 197 ? -5.281 7.091 4.431 1.00 80.00 197 TYR A C 1
ATOM 1575 O O . TYR A 1 197 ? -6.275 6.647 4.991 1.00 80.00 197 TYR A O 1
ATOM 1583 N N . ALA A 1 198 ? -4.064 7.006 4.971 1.00 69.44 198 ALA A N 1
ATOM 1584 C CA . ALA A 1 198 ? -3.819 6.370 6.261 1.00 69.44 198 ALA A CA 1
ATOM 1585 C C . ALA A 1 198 ? -4.660 7.005 7.386 1.00 69.44 198 ALA A C 1
ATOM 1587 O O . ALA A 1 198 ? -5.347 6.298 8.119 1.00 69.44 198 ALA A O 1
ATOM 1588 N N . TYR A 1 199 ? -4.688 8.342 7.491 1.00 74.94 199 TYR A N 1
ATOM 1589 C CA . TYR A 1 199 ? -5.512 9.023 8.502 1.00 74.94 199 TYR A CA 1
ATOM 1590 C C . TYR A 1 199 ? -7.016 8.792 8.321 1.00 74.94 199 TYR A C 1
ATOM 1592 O O . TYR A 1 199 ? -7.743 8.702 9.312 1.00 74.94 199 TYR A O 1
ATOM 1600 N N . LEU A 1 200 ? -7.490 8.744 7.075 1.00 82.50 200 LEU A N 1
ATOM 1601 C CA . LEU A 1 200 ? -8.904 8.535 6.769 1.00 82.50 200 LEU A CA 1
ATOM 1602 C C . LEU A 1 200 ? -9.326 7.090 7.055 1.00 82.50 200 LEU A C 1
ATOM 1604 O O . LEU A 1 200 ? -10.355 6.883 7.694 1.00 82.50 200 LEU A O 1
ATOM 1608 N N . LEU A 1 201 ? -8.500 6.112 6.673 1.00 79.19 201 LEU A N 1
ATOM 1609 C CA . LEU A 1 201 ? -8.742 4.700 6.958 1.00 79.19 201 LEU A CA 1
ATOM 1610 C C . LEU A 1 201 ? -8.781 4.416 8.449 1.00 79.19 201 LEU A C 1
ATOM 1612 O O . LEU A 1 201 ? -9.711 3.769 8.901 1.00 79.19 201 LEU A O 1
ATOM 1616 N N . VAL A 1 202 ? -7.846 4.954 9.235 1.00 74.25 202 VAL A N 1
ATOM 1617 C CA . VAL A 1 202 ? -7.857 4.754 10.694 1.00 74.25 202 VAL A CA 1
ATOM 1618 C C . VAL A 1 202 ? -9.187 5.196 11.314 1.00 74.25 202 VAL A C 1
ATOM 1620 O O . VAL A 1 202 ? -9.700 4.532 12.207 1.00 74.25 202 VAL A O 1
ATOM 1623 N N . ASN A 1 203 ? -9.770 6.302 10.842 1.00 78.25 203 ASN A N 1
ATOM 1624 C CA . ASN A 1 203 ? -11.072 6.758 11.332 1.00 78.25 203 ASN A CA 1
ATOM 1625 C C . ASN A 1 203 ? -12.212 5.816 10.903 1.00 78.25 203 ASN A C 1
ATOM 1627 O O . ASN A 1 203 ? -13.121 5.562 11.682 1.00 78.25 203 ASN A O 1
ATOM 1631 N N . HIS A 1 204 ? -12.168 5.302 9.675 1.00 82.69 204 HIS A N 1
ATOM 1632 C CA . HIS A 1 204 ? -13.155 4.348 9.160 1.00 82.69 204 HIS A CA 1
ATOM 1633 C C . HIS A 1 204 ? -13.104 2.998 9.880 1.00 82.69 204 HIS A C 1
ATOM 1635 O O . HIS A 1 204 ? -14.131 2.488 10.308 1.00 82.69 204 HIS A O 1
ATOM 1641 N N . LEU A 1 205 ? -11.906 2.453 10.089 1.00 77.81 205 LEU A N 1
ATOM 1642 C CA 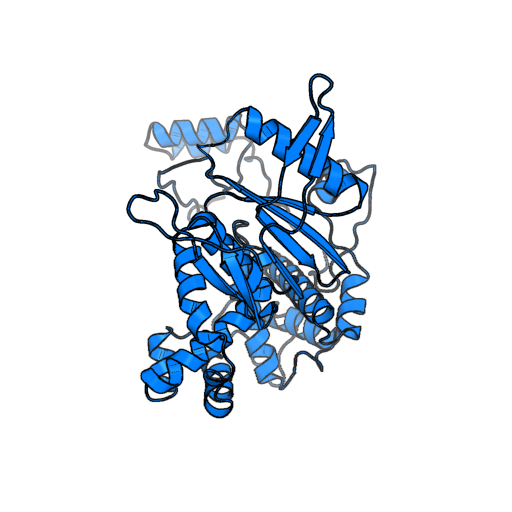. LEU A 1 205 ? -11.708 1.166 10.758 1.00 77.81 205 LEU A CA 1
ATOM 1643 C C . LEU A 1 205 ? -12.254 1.170 12.192 1.00 77.81 205 LEU A C 1
ATOM 1645 O O . LEU A 1 205 ? -12.918 0.223 12.593 1.00 77.81 205 LEU A O 1
ATOM 1649 N N . ARG A 1 206 ? -12.077 2.274 12.926 1.00 72.94 206 ARG A N 1
ATOM 1650 C CA . ARG A 1 206 ? -12.676 2.454 14.264 1.00 72.94 206 ARG A CA 1
ATOM 1651 C C . ARG A 1 206 ? -14.196 2.487 14.236 1.00 72.94 206 ARG A C 1
ATOM 1653 O O . ARG A 1 206 ? -14.845 2.087 15.194 1.00 72.94 206 ARG A O 1
ATOM 1660 N N . TRP A 1 207 ? -14.766 3.047 13.172 1.00 81.50 207 TRP A N 1
ATOM 1661 C CA . TRP A 1 207 ? -16.212 3.108 13.028 1.00 81.50 207 TRP A CA 1
ATOM 1662 C C . TRP A 1 207 ? -16.795 1.716 12.771 1.00 81.50 207 TRP A C 1
ATOM 1664 O O . TRP A 1 207 ? -17.786 1.365 13.402 1.00 81.50 207 TRP A O 1
ATOM 1674 N N . LEU A 1 208 ? -16.141 0.907 11.929 1.00 76.31 208 LEU A N 1
ATOM 1675 C CA . LEU A 1 208 ? -16.521 -0.494 11.725 1.00 76.31 208 LEU A CA 1
ATOM 1676 C C . LEU A 1 208 ? -16.513 -1.277 13.037 1.00 76.31 208 LEU A C 1
ATOM 1678 O O . LEU A 1 208 ? -17.478 -1.966 13.335 1.00 76.31 208 LEU A O 1
ATOM 1682 N N . GLU A 1 209 ? -15.457 -1.118 13.835 1.00 68.56 209 GLU A N 1
ATOM 1683 C CA . GLU A 1 209 ? -15.332 -1.766 15.141 1.00 68.56 209 GLU A CA 1
ATOM 1684 C C . GLU A 1 209 ? -16.473 -1.373 16.092 1.00 68.56 209 GLU A C 1
ATOM 1686 O O . GLU A 1 209 ? -17.114 -2.250 16.665 1.00 68.56 209 GLU A O 1
ATOM 1691 N N . ARG A 1 210 ? -16.802 -0.074 16.204 1.00 72.44 210 ARG A N 1
ATOM 1692 C CA . ARG A 1 210 ? -17.927 0.395 17.042 1.00 72.44 210 ARG A CA 1
ATOM 1693 C C . ARG A 1 210 ? -19.276 -0.163 16.589 1.00 72.44 210 ARG A C 1
ATOM 1695 O O . ARG A 1 210 ? -20.126 -0.430 17.431 1.00 72.44 210 ARG A O 1
ATOM 1702 N N . GLU A 1 211 ? -19.493 -0.284 15.283 1.00 77.75 211 GLU A N 1
ATOM 1703 C CA . GLU A 1 211 ? -20.738 -0.827 14.725 1.00 77.75 211 GLU A CA 1
ATOM 1704 C C . GLU A 1 211 ? -20.719 -2.364 14.624 1.00 77.75 211 GLU A C 1
ATOM 1706 O O . GLU A 1 211 ? -21.672 -2.947 14.110 1.00 77.75 211 GLU A O 1
ATOM 1711 N N . CYS A 1 212 ? -19.660 -3.024 15.115 1.00 74.12 212 CYS A N 1
ATOM 1712 C CA . CYS A 1 212 ? -19.452 -4.471 15.027 1.00 74.12 212 CYS A CA 1
ATOM 1713 C C . CYS A 1 212 ? -19.539 -5.011 13.585 1.00 74.12 212 CYS A C 1
ATOM 1715 O O . CYS A 1 212 ? -20.051 -6.105 13.343 1.00 74.12 212 CYS A O 1
ATOM 1717 N N . LEU A 1 213 ? -19.043 -4.235 12.618 1.00 76.94 213 LEU A N 1
ATOM 1718 C CA . LEU A 1 213 ? -19.012 -4.583 11.201 1.00 76.94 213 LEU A CA 1
ATOM 1719 C C . LEU A 1 213 ? -17.642 -5.146 10.811 1.00 76.94 213 LEU A C 1
ATOM 1721 O O . LEU A 1 213 ? -16.599 -4.596 11.164 1.00 76.94 213 LEU A O 1
ATOM 1725 N N . ALA A 1 214 ? -17.647 -6.214 10.020 1.00 72.94 214 ALA A N 1
ATOM 1726 C CA . ALA A 1 214 ? -16.449 -6.819 9.449 1.00 72.94 214 ALA A CA 1
ATOM 1727 C C . ALA A 1 214 ? -16.340 -6.485 7.953 1.00 72.94 214 ALA A C 1
ATOM 1729 O O . ALA A 1 214 ? -17.289 -6.015 7.322 1.00 72.94 214 ALA A O 1
ATOM 1730 N N . PHE A 1 215 ? -15.160 -6.683 7.358 1.00 76.06 215 PHE A N 1
ATOM 1731 C CA . PHE A 1 215 ? -14.940 -6.318 5.953 1.00 76.06 215 PHE A CA 1
ATOM 1732 C C . PHE A 1 215 ? -15.808 -7.117 4.975 1.00 76.06 215 PHE A C 1
ATOM 1734 O O . PHE A 1 215 ? -16.189 -6.582 3.937 1.00 76.06 215 PHE A O 1
ATOM 1741 N N . ASP A 1 216 ? -16.114 -8.368 5.305 1.00 74.19 216 ASP A N 1
ATOM 1742 C CA . ASP A 1 216 ? -16.961 -9.289 4.546 1.00 74.19 216 ASP A CA 1
ATOM 1743 C C . ASP A 1 216 ? -18.463 -9.023 4.712 1.00 74.19 216 ASP A C 1
ATOM 1745 O O . ASP A 1 216 ? -19.230 -9.355 3.812 1.00 74.19 216 ASP A O 1
ATOM 1749 N N . THR A 1 217 ? -18.876 -8.383 5.809 1.00 82.06 217 THR A N 1
ATOM 1750 C CA . THR A 1 217 ? -20.289 -8.096 6.107 1.00 82.06 217 THR A CA 1
ATOM 1751 C C . THR A 1 217 ? -20.715 -6.664 5.807 1.00 82.06 217 THR A C 1
ATOM 1753 O O . THR A 1 217 ? -21.911 -6.412 5.661 1.00 82.06 217 THR A O 1
ATOM 1756 N N . VAL A 1 218 ? -19.772 -5.722 5.689 1.00 87.44 218 VAL A N 1
ATOM 1757 C CA . VAL A 1 218 ? -20.103 -4.318 5.419 1.00 87.44 218 VAL A CA 1
ATOM 1758 C C . VAL A 1 218 ? -20.847 -4.169 4.086 1.00 87.44 218 VAL A C 1
ATOM 1760 O O . VAL A 1 218 ? -20.447 -4.737 3.067 1.00 87.44 218 VAL A O 1
ATOM 1763 N N . VAL A 1 219 ? -21.894 -3.345 4.050 1.00 90.44 219 VAL A N 1
ATOM 1764 C CA . VAL A 1 219 ? -22.634 -3.045 2.814 1.00 90.44 219 VAL A CA 1
ATOM 1765 C C . VAL A 1 219 ? -22.506 -1.580 2.398 1.00 90.44 219 VAL A C 1
ATOM 1767 O O . VAL A 1 219 ? -22.054 -0.720 3.149 1.00 90.44 219 VAL A O 1
ATOM 1770 N N . LEU A 1 220 ? -22.932 -1.250 1.173 1.00 88.12 220 LEU A N 1
ATOM 1771 C CA . LEU A 1 220 ? -22.847 0.122 0.654 1.00 88.12 220 LEU A CA 1
ATOM 1772 C C . LEU A 1 220 ? -23.575 1.132 1.558 1.00 88.12 220 LEU A C 1
ATOM 1774 O O . LEU A 1 220 ? -23.061 2.224 1.791 1.00 88.12 220 LEU A O 1
ATOM 1778 N N . ARG A 1 221 ? -24.728 0.740 2.116 1.00 87.38 221 ARG A N 1
ATOM 1779 C CA . ARG A 1 221 ? -25.520 1.578 3.027 1.00 87.38 221 ARG A CA 1
ATOM 1780 C C . ARG A 1 221 ? -24.758 1.934 4.306 1.00 87.38 221 ARG A C 1
ATOM 1782 O O . ARG A 1 221 ? -24.924 3.033 4.826 1.00 87.38 221 ARG A O 1
ATOM 1789 N N . ASP A 1 222 ? -23.900 1.039 4.785 1.00 88.81 222 ASP A N 1
ATOM 1790 C CA . ASP A 1 222 ? -23.048 1.277 5.950 1.00 88.81 222 ASP A CA 1
ATOM 1791 C C . ASP A 1 222 ? -22.009 2.355 5.630 1.00 88.81 222 ASP A C 1
ATOM 1793 O O . ASP A 1 222 ? -21.832 3.304 6.391 1.00 88.81 222 ASP A O 1
ATOM 1797 N N . LEU A 1 223 ? -21.388 2.284 4.450 1.00 90.38 223 LEU A N 1
ATOM 1798 C CA . LEU A 1 223 ? -20.442 3.306 3.998 1.00 90.38 223 LEU A CA 1
ATOM 1799 C C . LEU A 1 223 ? -21.118 4.667 3.778 1.00 90.38 223 LEU A C 1
ATOM 1801 O O . LEU A 1 223 ? -20.544 5.698 4.126 1.00 90.38 223 LEU A O 1
ATOM 1805 N N . GLU A 1 224 ? -22.336 4.694 3.237 1.00 87.31 224 GLU A N 1
ATOM 1806 C CA . GLU A 1 224 ? -23.135 5.922 3.109 1.00 87.31 224 GLU A CA 1
ATOM 1807 C C . GLU A 1 224 ? -23.472 6.517 4.482 1.00 87.31 224 GLU A C 1
ATOM 1809 O O . GLU A 1 224 ? -23.324 7.724 4.689 1.00 87.31 224 GLU A O 1
ATOM 1814 N N . ARG A 1 225 ? -23.843 5.668 5.448 1.00 86.38 225 ARG A N 1
ATOM 1815 C CA . ARG A 1 225 ? -24.090 6.071 6.836 1.00 86.38 225 ARG A CA 1
ATOM 1816 C C . ARG A 1 225 ? -22.827 6.647 7.474 1.00 86.38 225 ARG A C 1
ATOM 1818 O O . ARG A 1 225 ? -22.891 7.734 8.043 1.00 86.38 225 ARG A O 1
ATOM 1825 N N . TYR A 1 226 ? -21.677 5.991 7.318 1.00 88.44 226 TYR A N 1
ATOM 1826 C CA . TYR A 1 226 ? -20.388 6.510 7.781 1.00 88.44 226 TYR A CA 1
ATOM 1827 C C . TYR A 1 226 ? -20.078 7.888 7.187 1.00 88.44 226 TYR A C 1
ATOM 1829 O O . TYR A 1 226 ? -19.699 8.804 7.920 1.00 88.44 226 TYR A O 1
ATOM 1837 N N . MET A 1 227 ? -20.280 8.060 5.876 1.00 88.56 227 MET A N 1
ATOM 1838 C CA . MET A 1 227 ? -20.082 9.339 5.187 1.00 88.56 227 MET A CA 1
ATOM 1839 C C . MET A 1 227 ? -20.985 10.444 5.753 1.00 88.56 227 MET A C 1
ATOM 1841 O O . MET A 1 227 ? -20.501 11.554 5.992 1.00 88.56 227 MET A O 1
ATOM 1845 N N . GLY A 1 228 ? -22.253 10.128 6.032 1.00 83.00 228 GLY A N 1
ATOM 1846 C CA . GLY A 1 228 ? -23.188 11.041 6.690 1.00 83.00 228 GLY A CA 1
ATOM 1847 C C . GLY A 1 228 ? -22.746 11.410 8.109 1.00 83.00 228 GLY A C 1
ATOM 1848 O O . GLY A 1 228 ? -22.723 12.586 8.465 1.00 83.00 228 GLY A O 1
ATOM 1849 N N . ILE A 1 229 ? -22.283 10.431 8.888 1.00 83.38 229 ILE A N 1
ATOM 1850 C CA . ILE A 1 229 ? -21.796 10.618 10.261 1.00 83.38 229 ILE A CA 1
ATOM 1851 C C . ILE A 1 229 ? -20.559 11.529 10.306 1.00 83.38 229 ILE A C 1
ATOM 1853 O O . ILE A 1 229 ? -20.501 12.483 11.084 1.00 83.38 229 ILE A O 1
ATOM 1857 N N . VAL A 1 230 ? -19.545 11.287 9.463 1.00 84.12 230 VAL A N 1
ATOM 1858 C CA . VAL A 1 230 ? -18.333 12.131 9.457 1.00 84.12 230 VAL A CA 1
ATOM 1859 C C . VAL A 1 230 ? -18.582 13.525 8.876 1.00 84.12 230 VAL A C 1
ATOM 1861 O O . VAL A 1 230 ? -17.825 14.451 9.190 1.00 84.12 230 VAL A O 1
ATOM 1864 N N . GLY A 1 231 ? -19.621 13.676 8.049 1.00 79.94 231 GLY A N 1
ATOM 1865 C CA . GLY A 1 231 ? -20.110 14.944 7.506 1.00 79.94 231 GLY A CA 1
ATOM 1866 C C . GLY A 1 231 ? -21.083 15.699 8.417 1.00 79.94 231 GLY A C 1
ATOM 1867 O O . GLY A 1 231 ? -21.370 16.856 8.126 1.00 79.94 231 GLY A O 1
ATOM 1868 N N . ALA A 1 232 ? -21.528 15.086 9.522 1.00 66.44 232 ALA A N 1
ATOM 1869 C CA . ALA A 1 232 ? -22.614 15.568 10.382 1.00 66.44 232 ALA A CA 1
ATOM 1870 C C . ALA A 1 232 ? -23.959 15.769 9.650 1.00 66.44 232 ALA A C 1
ATOM 1872 O O . ALA A 1 232 ? -24.747 16.633 10.015 1.00 66.44 232 ALA A O 1
ATOM 1873 N N . GLU A 1 233 ? -24.218 14.969 8.613 1.00 60.22 233 GLU A N 1
ATOM 1874 C CA . GLU A 1 233 ? -25.526 14.865 7.947 1.00 60.22 233 GLU A CA 1
ATOM 1875 C C . GLU A 1 233 ? -26.436 13.834 8.641 1.00 60.22 233 GLU A C 1
ATOM 1877 O O . GLU A 1 233 ? -27.645 13.833 8.430 1.00 60.22 233 GLU A O 1
ATOM 1882 N N . VAL A 1 234 ? -25.855 12.952 9.463 1.00 59.25 234 VAL A N 1
ATOM 1883 C CA . VAL A 1 234 ? -26.546 11.885 10.197 1.00 59.25 234 VAL A CA 1
ATOM 1884 C C . VAL A 1 234 ? -26.013 11.848 11.630 1.00 59.25 234 VAL A C 1
ATOM 1886 O O . VAL A 1 234 ? -24.802 11.752 11.836 1.00 59.25 234 VAL A O 1
ATOM 1889 N N . GLU A 1 235 ? -26.908 11.922 12.615 1.00 58.19 235 GLU A N 1
ATOM 1890 C CA . GLU A 1 235 ? -26.575 11.730 14.031 1.00 58.19 235 GLU A CA 1
ATOM 1891 C C . GLU A 1 235 ? -26.523 10.235 14.387 1.00 58.19 235 GLU A C 1
ATOM 1893 O O . GLU A 1 235 ? -27.194 9.404 13.769 1.00 58.19 235 GLU A O 1
ATOM 1898 N N . MET A 1 236 ? -25.703 9.867 15.375 1.00 62.72 236 MET A N 1
ATOM 1899 C CA . MET A 1 236 ? -25.642 8.485 15.865 1.00 62.72 236 MET A CA 1
ATOM 1900 C C . MET A 1 236 ? -26.903 8.137 16.670 1.00 62.72 236 MET A C 1
ATOM 1902 O O . MET A 1 236 ? -27.590 9.042 17.152 1.00 62.72 236 MET A O 1
ATOM 1906 N N . PRO A 1 237 ? -27.199 6.840 16.890 1.00 53.03 237 PRO A N 1
ATOM 1907 C CA . PRO A 1 237 ? -28.177 6.444 17.897 1.00 53.03 237 PRO A CA 1
ATOM 1908 C C . PRO A 1 237 ? -27.809 7.121 19.226 1.00 53.03 237 PRO A C 1
ATOM 1910 O O . PRO A 1 237 ? -26.662 7.009 19.651 1.00 53.03 237 PRO A O 1
ATOM 1913 N N . LEU A 1 238 ? -28.765 7.835 19.838 1.00 53.88 238 LEU A N 1
ATOM 1914 C CA . LEU A 1 238 ? -28.613 8.696 21.031 1.00 53.88 238 LEU A CA 1
ATOM 1915 C C . LEU A 1 238 ? -28.107 10.140 20.796 1.00 53.88 238 LEU A C 1
ATOM 1917 O O . LEU A 1 238 ? -27.867 10.854 21.765 1.00 53.88 238 LEU A O 1
ATOM 1921 N N . GLY A 1 239 ? -27.978 10.606 19.548 1.00 59.50 239 GLY A N 1
ATOM 1922 C CA . GLY A 1 239 ? -27.627 12.006 19.238 1.00 59.50 239 GLY A CA 1
ATOM 1923 C C . GLY A 1 239 ? -26.143 12.352 19.427 1.00 59.50 239 GLY A C 1
ATOM 1924 O O . GLY A 1 239 ? -25.738 13.507 19.300 1.00 59.50 239 GLY A O 1
ATOM 1925 N N . GLU A 1 240 ? -25.296 11.362 19.724 1.00 58.59 240 GLU A N 1
ATOM 1926 C CA . GLU A 1 240 ? -23.867 11.585 19.945 1.00 58.59 240 GLU A CA 1
ATOM 1927 C C . GLU A 1 240 ? -23.106 11.817 18.625 1.00 58.59 240 GLU A C 1
ATOM 1929 O O . GLU A 1 240 ? -23.199 11.015 17.691 1.00 58.59 240 GLU A O 1
ATOM 1934 N N . PRO A 1 241 ? -22.266 12.858 18.514 1.00 63.97 241 PRO A N 1
ATOM 1935 C CA . PRO A 1 241 ? -21.418 13.028 17.343 1.00 63.97 241 PRO A CA 1
ATOM 1936 C C . PRO A 1 241 ? -20.261 12.016 17.368 1.00 63.97 241 PRO A C 1
ATOM 1938 O O . PRO A 1 241 ? -19.431 12.042 18.274 1.00 63.97 241 PRO A O 1
ATOM 1941 N N . TRP A 1 242 ? -20.115 11.183 16.327 1.00 75.56 242 TRP A N 1
ATOM 1942 C CA . TRP A 1 242 ? -18.999 10.218 16.189 1.00 75.56 242 TRP A CA 1
ATOM 1943 C C . TRP A 1 242 ? -17.616 10.839 16.423 1.00 75.56 242 TRP A C 1
ATOM 1945 O O . TRP A 1 242 ? -16.716 10.222 16.989 1.00 75.56 242 TRP A O 1
ATOM 1955 N N . ARG A 1 243 ? -17.430 12.092 15.998 1.00 71.12 243 ARG A N 1
ATOM 1956 C CA . ARG A 1 243 ? -16.163 12.818 16.122 1.00 71.12 243 ARG A CA 1
ATOM 1957 C C . ARG A 1 243 ? -16.218 13.844 17.256 1.00 71.12 243 ARG A C 1
ATOM 1959 O O . ARG A 1 243 ? -16.034 15.035 17.009 1.00 71.12 243 ARG A O 1
ATOM 1966 N N . VAL A 1 244 ? -16.434 13.380 18.489 1.00 65.00 244 VAL A N 1
ATOM 1967 C CA . VAL A 1 244 ? -16.451 14.222 19.702 1.00 65.00 244 VAL A CA 1
ATOM 1968 C C . VAL A 1 244 ? -15.211 15.129 19.754 1.00 65.00 244 VAL A C 1
ATOM 1970 O O . VAL A 1 244 ? -14.078 14.683 19.555 1.00 65.00 244 VAL A O 1
ATOM 1973 N N . GLY A 1 245 ? -15.428 16.432 19.953 1.00 66.38 245 GLY A N 1
ATOM 1974 C CA . GLY A 1 245 ? -14.363 17.443 20.012 1.00 66.38 245 GLY A CA 1
ATOM 1975 C C . GLY A 1 245 ? -13.692 17.782 18.672 1.00 66.38 245 GLY A C 1
ATOM 1976 O O . GLY A 1 245 ? -12.732 18.552 18.646 1.00 66.38 245 GLY A O 1
ATOM 1977 N N . LYS A 1 246 ? -14.162 17.240 17.539 1.00 71.44 246 LYS A N 1
ATOM 1978 C CA . LYS A 1 246 ? -13.601 17.515 16.207 1.00 71.44 246 LYS A CA 1
ATOM 1979 C C . LYS A 1 246 ? -14.676 18.040 15.260 1.00 71.44 246 LYS A C 1
ATOM 1981 O O . LYS A 1 246 ? -15.779 17.516 15.184 1.00 71.44 246 LYS A O 1
ATOM 1986 N N . ARG A 1 247 ? -14.319 19.048 14.459 1.00 76.44 247 ARG A N 1
ATOM 1987 C CA . ARG A 1 247 ? -15.219 19.594 13.429 1.00 76.44 247 ARG A CA 1
ATOM 1988 C C . ARG A 1 247 ? -15.583 18.526 12.393 1.00 76.44 247 ARG A C 1
ATOM 1990 O O . ARG A 1 247 ? -14.671 17.781 12.015 1.00 76.44 247 ARG A O 1
ATOM 1997 N N . PRO A 1 248 ? -16.825 18.498 11.878 1.00 82.31 248 PRO A N 1
ATOM 1998 C CA . PRO A 1 248 ? -17.221 17.638 10.765 1.00 82.31 248 PRO A CA 1
ATOM 1999 C C . PRO A 1 248 ? -16.296 17.789 9.557 1.00 82.31 248 PRO A C 1
ATOM 2001 O O . PRO A 1 248 ? -15.616 18.808 9.384 1.00 82.31 248 PRO A O 1
ATOM 2004 N N . TYR A 1 249 ? -16.231 16.755 8.725 1.00 86.06 249 TYR A N 1
ATOM 2005 C CA . TYR A 1 249 ? -15.443 16.811 7.504 1.00 86.06 249 TYR A CA 1
ATOM 2006 C C . TYR A 1 249 ? -15.982 17.885 6.566 1.00 86.06 249 TYR A C 1
ATOM 2008 O O . TYR A 1 249 ? -17.163 17.944 6.243 1.00 86.06 249 TYR A O 1
ATOM 2016 N N . SER A 1 250 ? -15.071 18.735 6.090 1.00 83.56 250 SER A N 1
ATOM 2017 C CA . SER A 1 250 ? -15.381 19.637 4.992 1.00 83.56 250 SER A CA 1
ATOM 2018 C C . SER A 1 250 ? -15.710 18.830 3.737 1.00 83.56 250 SER A C 1
ATOM 2020 O O . SER A 1 250 ? -15.282 17.687 3.574 1.00 83.56 250 SER A O 1
ATOM 2022 N N . ARG A 1 251 ? -16.380 19.459 2.772 1.00 81.50 251 ARG A N 1
ATOM 2023 C CA . ARG A 1 251 ? -16.692 18.829 1.482 1.00 81.50 251 ARG A CA 1
ATOM 2024 C C . ARG A 1 251 ? -15.465 18.232 0.774 1.00 81.50 251 ARG A C 1
ATOM 2026 O O . ARG A 1 251 ? -15.572 17.191 0.133 1.00 81.50 251 ARG A O 1
ATOM 2033 N N . SER A 1 252 ? -14.296 18.871 0.880 1.00 78.81 252 SER A N 1
ATOM 2034 C CA . SER A 1 252 ? -13.050 18.343 0.308 1.00 78.81 252 SER A CA 1
ATOM 2035 C C . SER A 1 252 ? -12.532 17.120 1.063 1.00 78.81 252 SER A C 1
ATOM 2037 O O . SER A 1 252 ? -12.061 16.185 0.421 1.00 78.81 252 SER A O 1
ATOM 2039 N N . ALA A 1 253 ? -12.652 17.109 2.394 1.00 83.38 253 ALA A N 1
ATOM 2040 C CA . ALA A 1 253 ? -12.334 15.943 3.207 1.00 83.38 253 ALA A CA 1
ATOM 2041 C C . ALA A 1 253 ? -13.293 14.784 2.893 1.00 83.38 253 ALA A C 1
ATOM 2043 O O . ALA A 1 253 ? -12.814 13.694 2.622 1.00 83.38 253 ALA A O 1
ATOM 2044 N N . LEU A 1 254 ? -14.604 15.032 2.776 1.00 87.31 254 LEU A N 1
ATOM 2045 C CA . LEU A 1 254 ? -15.591 14.025 2.356 1.00 87.31 254 LEU A CA 1
ATOM 2046 C C . LEU A 1 254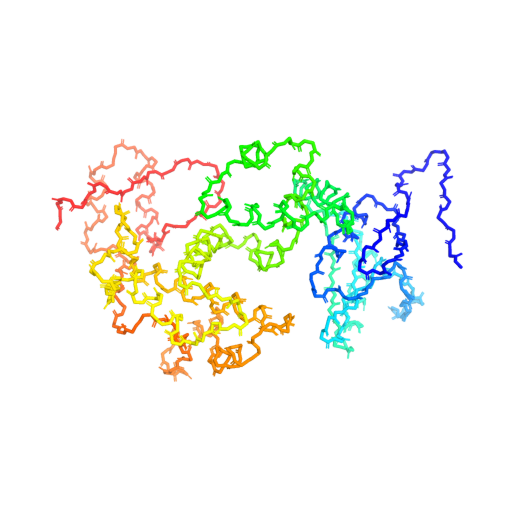 ? -15.268 13.437 0.975 1.00 87.31 254 LEU A C 1
ATOM 2048 O O . LEU A 1 254 ? -15.289 12.226 0.796 1.00 87.31 254 LEU A O 1
ATOM 2052 N N . SER A 1 255 ? -14.894 14.266 -0.005 1.00 86.25 255 SER A N 1
ATOM 2053 C CA . SER A 1 255 ? -14.442 13.768 -1.312 1.00 86.25 255 SER A CA 1
ATOM 2054 C C . SER A 1 255 ? -13.176 12.905 -1.234 1.00 86.25 255 SER A C 1
ATOM 2056 O O . SER A 1 255 ? -13.069 11.926 -1.972 1.00 86.25 255 SER A O 1
ATOM 2058 N N . ALA A 1 256 ? -12.220 13.253 -0.368 1.00 85.25 256 ALA A N 1
ATOM 2059 C CA . ALA A 1 256 ? -11.013 12.457 -0.164 1.00 85.25 256 ALA A CA 1
ATOM 2060 C C . ALA A 1 256 ? -11.323 11.126 0.542 1.00 85.25 256 ALA A C 1
ATOM 2062 O O . ALA A 1 256 ? -10.823 10.092 0.107 1.00 85.25 256 ALA A O 1
ATOM 2063 N N . THR A 1 257 ? -12.190 11.142 1.559 1.00 88.12 257 THR A N 1
ATOM 2064 C CA . THR A 1 257 ? -12.677 9.946 2.264 1.00 88.12 257 THR A CA 1
ATOM 2065 C C . THR A 1 257 ? -13.408 9.015 1.314 1.00 88.12 257 THR A C 1
ATOM 2067 O O . THR A 1 257 ? -13.043 7.852 1.225 1.00 88.12 257 THR A O 1
ATOM 2070 N N . ALA A 1 258 ? -14.345 9.528 0.515 1.00 88.88 258 ALA A N 1
ATOM 2071 C CA . ALA A 1 258 ? -15.060 8.737 -0.480 1.00 88.88 258 ALA A CA 1
ATOM 2072 C C . ALA A 1 258 ? -14.099 8.030 -1.449 1.00 88.88 258 ALA A C 1
ATOM 2074 O O . ALA A 1 258 ? -14.258 6.843 -1.734 1.00 88.88 258 ALA A O 1
ATOM 2075 N N . ALA A 1 259 ? -13.099 8.751 -1.973 1.00 87.31 259 ALA A N 1
ATOM 2076 C CA . ALA A 1 259 ? -12.102 8.179 -2.879 1.00 87.31 259 ALA A CA 1
ATOM 2077 C C . ALA A 1 259 ? -11.240 7.109 -2.190 1.00 87.31 259 ALA A C 1
ATOM 2079 O O . ALA A 1 259 ? -11.004 6.057 -2.777 1.00 87.31 259 ALA A O 1
ATOM 2080 N N . CYS A 1 260 ? -10.826 7.369 -0.949 1.00 86.75 260 CYS A N 1
ATOM 2081 C CA . CYS A 1 260 ? -10.051 6.443 -0.133 1.00 86.75 260 CYS A CA 1
ATOM 2082 C C . CYS A 1 260 ? -10.827 5.150 0.156 1.00 86.75 260 CYS A C 1
ATOM 2084 O O . CYS A 1 260 ? -10.320 4.073 -0.135 1.00 86.75 260 CYS A O 1
ATOM 2086 N N . LEU A 1 261 ? -12.072 5.252 0.637 1.00 89.69 261 LEU A N 1
ATOM 2087 C CA . LEU A 1 261 ? -12.927 4.098 0.934 1.00 89.69 261 LEU A CA 1
ATOM 2088 C C . LEU A 1 261 ? -13.217 3.272 -0.311 1.00 89.69 261 LEU A C 1
ATOM 2090 O O . LEU A 1 261 ? -13.092 2.053 -0.281 1.00 89.69 261 LEU A O 1
ATOM 2094 N N . LYS A 1 262 ? -13.551 3.931 -1.426 1.00 88.56 262 LYS A N 1
ATOM 2095 C CA . LYS A 1 262 ? -13.765 3.229 -2.689 1.00 88.56 262 LYS A CA 1
ATOM 2096 C C . LYS A 1 262 ? -12.513 2.454 -3.115 1.00 88.56 262 LYS A C 1
ATOM 2098 O O . LYS A 1 262 ? -12.633 1.289 -3.467 1.00 88.56 262 LYS A O 1
ATOM 2103 N N . GLY A 1 263 ? -11.333 3.080 -3.076 1.00 85.69 263 GLY A N 1
ATOM 2104 C CA . GLY A 1 263 ? -10.076 2.398 -3.401 1.00 85.69 263 GLY A CA 1
ATOM 2105 C C . GLY A 1 263 ? -9.813 1.208 -2.478 1.00 85.69 263 GLY A C 1
ATOM 2106 O O . GLY A 1 263 ? -9.520 0.118 -2.955 1.00 85.69 263 GLY A O 1
ATOM 2107 N N . PHE A 1 264 ? -9.997 1.400 -1.171 1.00 84.25 264 PHE A N 1
ATOM 2108 C CA . PHE A 1 264 ? -9.775 0.367 -0.163 1.00 84.25 264 PHE A CA 1
ATOM 2109 C C . PHE A 1 264 ? -10.674 -0.855 -0.369 1.00 84.25 264 PHE A C 1
ATOM 2111 O O . PHE A 1 264 ? -10.175 -1.970 -0.455 1.00 84.25 264 PHE A O 1
ATOM 2118 N N . TYR A 1 265 ? -11.986 -0.666 -0.520 1.00 86.56 265 TYR A N 1
ATOM 2119 C CA . TYR A 1 265 ? -12.910 -1.790 -0.701 1.00 86.56 265 TYR A CA 1
ATOM 2120 C C . TYR A 1 265 ? -12.795 -2.470 -2.069 1.00 86.56 265 TYR A C 1
ATOM 2122 O O . TYR A 1 265 ? -13.043 -3.668 -2.165 1.00 86.56 265 TYR A O 1
ATOM 2130 N N . LEU A 1 266 ? -12.360 -1.754 -3.113 1.00 84.69 266 LEU A N 1
ATOM 2131 C CA . LEU A 1 266 ? -11.985 -2.393 -4.378 1.00 84.69 266 LEU A CA 1
ATOM 2132 C C . LEU A 1 266 ? -10.737 -3.270 -4.214 1.00 84.69 266 LEU A C 1
ATOM 2134 O O . LEU A 1 266 ? -10.733 -4.400 -4.691 1.00 84.69 266 LEU A O 1
ATOM 2138 N N . HIS A 1 267 ? -9.718 -2.798 -3.489 1.00 77.00 267 HIS A N 1
ATOM 2139 C CA . HIS A 1 267 ? -8.522 -3.591 -3.182 1.00 77.00 267 HIS A CA 1
ATOM 2140 C C . HIS A 1 267 ? -8.868 -4.844 -2.352 1.00 77.00 267 HIS A C 1
ATOM 2142 O O . HIS A 1 267 ? -8.426 -5.952 -2.667 1.00 77.00 267 HIS A O 1
ATOM 2148 N N . GLN A 1 268 ? -9.752 -4.714 -1.359 1.00 75.88 268 GLN A N 1
ATOM 2149 C CA . GLN A 1 268 ? -10.260 -5.863 -0.600 1.00 75.88 268 GLN A CA 1
ATOM 2150 C C . GLN A 1 268 ? -10.998 -6.870 -1.499 1.00 75.88 268 GLN A C 1
ATOM 2152 O O . GLN A 1 268 ? -10.739 -8.071 -1.410 1.00 75.88 268 GLN A O 1
ATOM 2157 N N . ALA A 1 269 ? -11.838 -6.394 -2.424 1.00 77.81 269 ALA A N 1
ATOM 2158 C CA . ALA A 1 269 ? -12.547 -7.247 -3.375 1.00 77.81 269 ALA A CA 1
ATOM 2159 C C . ALA A 1 269 ? -11.602 -7.994 -4.328 1.00 77.81 269 ALA A C 1
ATOM 2161 O O . ALA A 1 269 ? -11.836 -9.170 -4.604 1.00 77.81 269 ALA A O 1
ATOM 2162 N N . THR A 1 270 ? -10.503 -7.365 -4.772 1.00 73.56 270 THR A N 1
ATOM 2163 C CA . THR A 1 270 ? -9.460 -8.063 -5.554 1.00 73.56 270 THR A CA 1
ATOM 2164 C C . THR A 1 270 ? -8.750 -9.156 -4.757 1.00 73.56 270 THR A C 1
ATOM 2166 O O . THR A 1 270 ? -8.289 -10.134 -5.336 1.00 73.56 270 THR A O 1
ATOM 2169 N N . SER A 1 271 ? -8.732 -9.032 -3.429 1.00 66.69 271 SER A N 1
ATOM 2170 C CA . SER A 1 271 ? -8.201 -10.043 -2.508 1.00 66.69 271 SER A CA 1
ATOM 2171 C C . SER A 1 271 ? -9.240 -11.107 -2.112 1.00 66.69 271 SER A C 1
ATOM 2173 O O . SER A 1 271 ? -8.972 -11.928 -1.239 1.00 66.69 271 SER A O 1
ATOM 2175 N N . GLY A 1 272 ? -10.432 -11.099 -2.724 1.00 70.44 272 GLY A N 1
ATOM 2176 C CA . GLY A 1 272 ? -11.507 -12.063 -2.461 1.00 70.44 272 GLY A CA 1
ATOM 2177 C C . GLY A 1 272 ? -12.416 -11.722 -1.275 1.00 70.44 272 GLY A C 1
ATOM 2178 O O . GLY A 1 272 ? -13.270 -12.529 -0.916 1.00 70.44 272 GLY A O 1
ATOM 2179 N N . VAL A 1 273 ? -12.274 -10.540 -0.668 1.00 68.38 273 VAL A N 1
ATOM 2180 C CA . VAL A 1 273 ? -13.102 -10.098 0.464 1.00 68.38 273 VAL A CA 1
ATOM 2181 C C . VAL A 1 273 ? -14.239 -9.208 -0.041 1.00 68.38 273 VAL A C 1
ATOM 2183 O O . VAL A 1 273 ? -13.986 -8.156 -0.620 1.00 68.38 273 VAL A O 1
ATOM 2186 N N . ASN A 1 274 ? -15.492 -9.598 0.216 1.00 78.31 274 ASN A N 1
ATOM 2187 C CA . ASN A 1 274 ? -16.693 -8.807 -0.097 1.00 78.31 274 ASN A CA 1
ATOM 2188 C C . ASN A 1 274 ? -16.803 -8.375 -1.576 1.00 78.31 274 ASN A C 1
ATOM 2190 O O . ASN A 1 274 ? -16.895 -7.190 -1.918 1.00 78.31 274 ASN A O 1
ATOM 2194 N N . SER A 1 275 ? -16.794 -9.357 -2.482 1.00 85.12 275 SER A N 1
ATOM 2195 C CA . SER A 1 275 ? -16.886 -9.118 -3.929 1.00 85.12 275 SER A CA 1
ATOM 2196 C C . SER A 1 275 ? -18.174 -8.396 -4.344 1.00 85.12 275 SER A C 1
ATOM 2198 O O . SER A 1 275 ? -18.156 -7.636 -5.309 1.00 85.12 275 SER A O 1
ATOM 2200 N N . GLU A 1 276 ? -19.274 -8.584 -3.609 1.00 86.19 276 GLU A N 1
ATOM 2201 C CA . GLU A 1 276 ? -20.549 -7.910 -3.880 1.00 86.19 276 GLU A CA 1
ATOM 2202 C C . GLU A 1 276 ? -20.441 -6.390 -3.678 1.00 86.19 276 GLU A C 1
ATOM 2204 O O . GLU A 1 276 ? -20.834 -5.609 -4.552 1.00 86.19 276 GLU A O 1
ATOM 2209 N N . LEU A 1 277 ? -19.867 -5.943 -2.555 1.00 86.69 277 LEU A N 1
ATOM 2210 C CA . LEU A 1 277 ? -19.606 -4.523 -2.325 1.00 86.69 277 LEU A CA 1
ATOM 2211 C C . LEU A 1 277 ? -18.607 -3.967 -3.343 1.00 86.69 277 LEU A C 1
ATOM 2213 O O . LEU A 1 277 ? -18.806 -2.861 -3.851 1.00 86.69 277 LEU A O 1
ATOM 2217 N N . GLY A 1 278 ? -17.569 -4.744 -3.668 1.00 84.19 278 GLY A N 1
ATOM 2218 C CA . GLY A 1 278 ? -16.613 -4.415 -4.723 1.00 84.19 278 GLY A CA 1
ATOM 2219 C C . GLY A 1 278 ? -17.308 -4.092 -6.047 1.00 84.19 278 GLY A C 1
ATOM 2220 O O . GLY A 1 278 ? -17.096 -3.014 -6.595 1.00 84.19 278 GLY A O 1
ATOM 2221 N N . GLN A 1 279 ? -18.215 -4.957 -6.511 1.00 84.81 279 GLN A N 1
ATOM 2222 C CA . GLN A 1 279 ? -18.989 -4.744 -7.743 1.00 84.81 279 GLN A CA 1
ATOM 2223 C C . GLN A 1 279 ? -19.881 -3.496 -7.673 1.00 84.81 279 GLN A C 1
ATOM 2225 O O . GLN A 1 279 ? -19.895 -2.690 -8.608 1.00 84.81 279 GLN A O 1
ATOM 2230 N N . LYS A 1 280 ? -20.584 -3.286 -6.550 1.00 84.00 280 LYS A N 1
ATOM 2231 C CA . LYS A 1 280 ? -21.420 -2.088 -6.336 1.00 84.00 280 LYS A CA 1
ATOM 2232 C C . LYS A 1 280 ? -20.600 -0.796 -6.402 1.00 84.00 280 LYS A C 1
ATOM 2234 O O . LYS A 1 280 ? -21.073 0.212 -6.925 1.00 84.00 280 LYS A O 1
ATOM 2239 N N . LEU A 1 281 ? -19.369 -0.815 -5.891 1.00 83.75 281 LEU A N 1
ATOM 2240 C CA . LEU A 1 281 ? -18.456 0.325 -5.950 1.00 83.75 281 LEU A CA 1
ATOM 2241 C C . LEU A 1 281 ? -17.808 0.486 -7.329 1.00 83.75 281 LEU A C 1
ATOM 2243 O O . LEU A 1 281 ? -17.573 1.625 -7.746 1.00 83.75 281 LEU A O 1
ATOM 2247 N N . ASP A 1 282 ? -17.518 -0.605 -8.038 1.00 78.50 282 ASP A N 1
ATOM 2248 C CA . ASP A 1 282 ? -16.822 -0.590 -9.329 1.00 78.50 282 ASP A CA 1
ATOM 2249 C C . ASP A 1 282 ? -17.684 -0.039 -10.474 1.00 78.50 282 ASP A C 1
ATOM 2251 O O . ASP A 1 282 ? -17.168 0.649 -11.356 1.00 78.50 282 ASP A O 1
ATOM 2255 N N . ALA A 1 283 ? -19.012 -0.196 -10.380 1.00 65.25 283 ALA A N 1
ATOM 2256 C CA . ALA A 1 283 ? -19.996 0.254 -11.374 1.00 65.25 283 ALA A CA 1
ATOM 2257 C C . ALA A 1 283 ? -19.841 1.723 -11.844 1.00 65.25 283 ALA A C 1
ATOM 2259 O O . ALA A 1 283 ? -20.322 2.091 -12.914 1.00 65.25 283 ALA A O 1
ATOM 2260 N N . ALA A 1 284 ? -19.133 2.575 -11.092 1.00 59.00 284 ALA A N 1
ATOM 2261 C CA . ALA A 1 284 ? -18.795 3.943 -11.486 1.00 59.00 284 ALA A CA 1
ATOM 2262 C C . ALA A 1 284 ? -17.274 4.201 -11.530 1.00 59.00 284 ALA A C 1
ATOM 2264 O O . ALA A 1 284 ? -16.722 4.812 -10.609 1.00 59.00 284 ALA A O 1
ATOM 2265 N N . ARG A 1 285 ? -16.567 3.777 -12.591 1.00 60.75 285 ARG A N 1
ATOM 2266 C CA . ARG A 1 285 ? -15.126 4.067 -12.804 1.00 60.75 285 ARG A CA 1
ATOM 2267 C C . ARG A 1 285 ? -14.779 5.535 -12.496 1.00 60.75 285 ARG A C 1
ATOM 2269 O O . ARG A 1 285 ? -15.334 6.452 -13.099 1.00 60.75 285 ARG A O 1
ATOM 2276 N N . LEU A 1 286 ? -13.828 5.768 -11.583 1.00 61.78 286 LEU A N 1
ATOM 2277 C CA . LEU A 1 286 ? -13.454 7.125 -11.165 1.00 61.78 286 LEU A CA 1
ATOM 2278 C C . LEU A 1 286 ? -12.755 7.903 -12.301 1.00 61.78 286 LEU A C 1
ATOM 2280 O O . LEU A 1 286 ? -11.902 7.339 -12.989 1.00 61.78 286 LEU A O 1
ATOM 2284 N N . PRO A 1 287 ? -13.030 9.212 -12.473 1.00 57.59 287 PRO A N 1
ATOM 2285 C CA . PRO A 1 287 ? -12.386 10.016 -13.510 1.00 57.59 287 PRO A CA 1
ATOM 2286 C C . PRO A 1 287 ? -10.883 10.189 -13.264 1.00 57.59 287 PRO A C 1
ATOM 2288 O O . PRO A 1 287 ? -10.467 10.736 -12.231 1.00 57.59 287 PRO A O 1
ATOM 2291 N N . THR A 1 288 ? -10.076 9.805 -14.253 1.00 59.47 288 THR A N 1
ATOM 2292 C CA . THR A 1 288 ? -8.618 9.991 -14.267 1.00 59.47 288 THR A CA 1
ATOM 2293 C C . THR A 1 288 ? -8.226 11.461 -14.472 1.00 59.47 288 THR A C 1
ATOM 2295 O O . THR A 1 288 ? -9.047 12.323 -14.804 1.00 59.47 288 THR A O 1
ATOM 2298 N N . ARG A 1 289 ? -6.934 11.789 -14.317 1.00 55.19 289 ARG A N 1
ATOM 2299 C CA . ARG A 1 289 ? -6.413 13.136 -14.627 1.00 55.19 289 ARG A CA 1
ATOM 2300 C C . ARG A 1 289 ? -6.651 13.521 -16.095 1.00 55.19 289 ARG A C 1
ATOM 2302 O O . ARG A 1 289 ? -6.925 14.688 -16.372 1.00 55.19 289 ARG A O 1
ATOM 2309 N N . ALA A 1 290 ? -6.594 12.551 -17.008 1.00 56.59 290 ALA A N 1
ATOM 2310 C CA . ALA A 1 290 ? -6.907 12.744 -18.421 1.00 56.59 290 ALA A CA 1
ATOM 2311 C C . ALA A 1 290 ? -8.404 13.021 -18.639 1.00 56.59 290 ALA A C 1
ATOM 2313 O O . ALA A 1 290 ? -8.746 13.961 -19.355 1.00 56.59 290 ALA A O 1
ATOM 2314 N N . ASP A 1 291 ? -9.292 12.292 -17.952 1.00 56.72 291 ASP A N 1
ATOM 2315 C CA . ASP A 1 291 ? -10.742 12.541 -18.005 1.00 56.72 291 ASP A CA 1
ATOM 2316 C C . ASP A 1 291 ? -11.090 13.953 -17.527 1.00 56.72 291 ASP A C 1
ATOM 2318 O O . ASP A 1 291 ? -11.874 14.650 -18.164 1.00 56.72 291 ASP A O 1
ATOM 2322 N N . ARG A 1 292 ? -10.452 14.419 -16.445 1.00 63.97 292 ARG A N 1
ATOM 2323 C CA . ARG A 1 292 ? -10.648 15.781 -15.917 1.00 63.97 292 ARG A CA 1
ATOM 2324 C C . ARG A 1 292 ? -10.129 16.862 -16.865 1.00 63.97 292 ARG A C 1
ATOM 2326 O O . ARG A 1 292 ? -10.740 17.923 -16.944 1.00 63.97 292 ARG A O 1
ATOM 2333 N N . ARG A 1 293 ? -9.030 16.607 -17.589 1.00 56.38 293 ARG A N 1
ATOM 2334 C CA . ARG A 1 293 ? -8.527 17.510 -18.641 1.00 56.38 293 ARG A CA 1
ATOM 2335 C C . ARG A 1 293 ? -9.492 17.585 -19.826 1.00 56.38 293 ARG A C 1
ATOM 2337 O O . ARG A 1 293 ? -9.759 18.679 -20.300 1.00 56.38 293 ARG A O 1
ATOM 2344 N N . ARG A 1 294 ? -10.066 16.454 -20.251 1.00 59.50 294 ARG A N 1
ATOM 2345 C CA . ARG A 1 294 ? -11.080 16.409 -21.322 1.00 59.50 294 ARG A CA 1
ATOM 2346 C C . ARG A 1 294 ? -12.394 17.081 -20.908 1.00 59.50 294 ARG A C 1
ATOM 2348 O O . ARG A 1 294 ? -12.983 17.799 -21.702 1.00 59.50 294 ARG A O 1
ATOM 2355 N N . ALA A 1 295 ? -12.811 16.917 -19.651 1.00 55.78 295 ALA A N 1
ATOM 2356 C CA . ALA A 1 295 ? -13.990 17.582 -19.086 1.00 55.78 295 ALA A CA 1
ATOM 2357 C C . ALA A 1 295 ? -13.837 19.108 -18.995 1.00 55.78 295 ALA A C 1
ATOM 2359 O O . ALA A 1 295 ? -14.814 19.841 -19.112 1.00 55.78 295 ALA A O 1
ATOM 2360 N N . PHE A 1 296 ? -12.610 19.595 -18.773 1.00 54.34 296 PHE A N 1
ATOM 2361 C CA . PHE A 1 296 ? -12.313 21.028 -18.703 1.00 54.34 296 PHE A CA 1
ATOM 2362 C C . PHE A 1 296 ? -12.656 21.761 -20.006 1.00 54.34 296 PHE A C 1
ATOM 2364 O O . PHE A 1 296 ? -12.982 22.940 -19.965 1.00 54.34 296 PHE A O 1
ATOM 2371 N N . LEU A 1 297 ? -12.639 21.048 -21.136 1.00 59.09 297 LEU A N 1
ATOM 2372 C CA . LEU A 1 297 ? -12.983 21.581 -22.453 1.00 59.09 297 LEU A CA 1
ATOM 2373 C C . LEU A 1 297 ? -14.496 21.644 -22.717 1.00 59.09 297 LEU A C 1
ATOM 2375 O O . LEU A 1 297 ? -14.872 22.022 -23.817 1.00 59.09 297 LEU A O 1
ATOM 2379 N N . GLY A 1 298 ? -15.352 21.293 -21.743 1.00 46.22 298 GLY A N 1
ATOM 2380 C CA . GLY A 1 298 ? -16.794 21.599 -21.687 1.00 46.22 298 GLY A CA 1
ATOM 2381 C C . GLY A 1 298 ? -17.705 20.908 -22.713 1.00 46.22 298 GLY A C 1
ATOM 2382 O O . GLY A 1 298 ? -18.817 20.520 -22.373 1.00 46.22 298 GLY A O 1
ATOM 2383 N N . HIS A 1 299 ? -17.233 20.699 -23.939 1.00 56.22 299 HIS A N 1
ATOM 2384 C CA . HIS A 1 299 ? -18.038 20.324 -25.102 1.00 56.22 299 HIS A CA 1
ATOM 2385 C C . HIS A 1 299 ? -17.968 18.831 -25.453 1.00 56.22 299 HIS A C 1
ATOM 2387 O O . HIS A 1 299 ? -18.736 18.361 -26.281 1.00 56.22 299 HIS A O 1
ATOM 2393 N N . VAL A 1 300 ? -17.061 18.069 -24.829 1.00 54.56 300 VAL A N 1
ATOM 2394 C CA . VAL A 1 300 ? -16.779 16.670 -25.217 1.00 54.56 300 VAL A CA 1
ATOM 2395 C C . VAL A 1 300 ? -17.329 15.652 -24.212 1.00 54.56 300 VAL A C 1
ATOM 2397 O O . VAL A 1 300 ? -17.562 14.498 -24.560 1.00 54.56 300 VAL A O 1
ATOM 2400 N N . LYS A 1 301 ? -17.538 16.040 -22.946 1.00 46.78 301 LYS A N 1
ATOM 2401 C CA . LYS A 1 301 ? -18.064 15.129 -21.919 1.00 46.78 301 LYS A CA 1
ATOM 2402 C C . LYS A 1 301 ? -18.759 15.909 -20.801 1.00 46.78 301 LYS A C 1
ATOM 2404 O O . LYS A 1 301 ? -18.096 16.540 -19.981 1.00 46.78 301 LYS A O 1
ATOM 2409 N N . THR A 1 302 ? -20.090 15.870 -20.792 1.00 49.00 302 THR A N 1
ATOM 2410 C CA . THR A 1 302 ? -20.967 16.650 -19.898 1.00 49.00 302 THR A CA 1
ATOM 2411 C C . THR A 1 302 ? -21.227 15.973 -18.550 1.00 49.00 302 THR A C 1
ATOM 2413 O O . THR A 1 302 ? -21.497 16.655 -17.563 1.00 49.00 302 THR A O 1
ATOM 2416 N N . THR A 1 303 ? -21.072 14.650 -18.464 1.00 53.72 303 THR A N 1
ATOM 2417 C CA . THR A 1 303 ? -21.266 13.863 -17.238 1.00 53.72 303 THR A CA 1
ATOM 2418 C C . THR A 1 303 ? -20.090 12.921 -16.980 1.00 53.72 303 THR A C 1
ATOM 2420 O O . THR A 1 303 ? -19.499 12.332 -17.888 1.00 53.72 303 THR A O 1
ATOM 2423 N N . MET A 1 304 ? -19.709 12.806 -15.707 1.00 58.66 304 MET A N 1
ATOM 2424 C CA . MET A 1 304 ? -18.665 11.898 -15.230 1.00 58.66 304 MET A CA 1
ATOM 2425 C C . MET A 1 304 ? -19.284 10.902 -14.257 1.00 58.66 304 MET A C 1
ATOM 2427 O O . MET A 1 304 ? -20.095 11.330 -13.432 1.00 58.66 304 MET A O 1
ATOM 2431 N N . PRO A 1 305 ? -18.875 9.621 -14.284 1.00 56.53 305 PRO A N 1
ATOM 2432 C CA . PRO A 1 305 ? -19.240 8.691 -13.229 1.00 56.53 305 PRO A CA 1
ATOM 2433 C C . PRO A 1 305 ? -18.761 9.267 -11.896 1.00 56.53 305 PRO A C 1
ATOM 2435 O O . PRO A 1 305 ? -17.583 9.606 -11.729 1.00 56.53 305 PRO A O 1
ATOM 2438 N N . ALA A 1 306 ? -19.694 9.456 -10.973 1.00 65.06 306 ALA A N 1
ATOM 2439 C CA . ALA A 1 306 ? -19.396 9.954 -9.646 1.00 65.06 306 ALA A CA 1
ATOM 2440 C C . ALA A 1 306 ? -19.144 8.765 -8.725 1.00 65.06 306 ALA A C 1
ATOM 2442 O O . ALA A 1 306 ? -19.795 7.730 -8.834 1.00 65.06 306 ALA A O 1
ATOM 2443 N N . ASN A 1 307 ? -18.198 8.922 -7.802 1.00 76.00 307 ASN A N 1
ATOM 2444 C CA . ASN A 1 307 ? -18.090 7.990 -6.692 1.00 76.00 307 ASN A CA 1
ATOM 2445 C C . ASN A 1 307 ? -19.455 7.936 -5.975 1.00 76.00 307 ASN A C 1
ATOM 2447 O O . ASN A 1 307 ? -19.925 9.014 -5.597 1.00 76.00 307 ASN A O 1
ATOM 2451 N N . PRO A 1 308 ? -20.073 6.758 -5.773 1.00 80.88 308 PRO A N 1
ATOM 2452 C CA . PRO A 1 308 ? -21.353 6.660 -5.067 1.00 80.88 308 PRO A CA 1
ATOM 2453 C C . PRO A 1 308 ? -21.294 7.278 -3.660 1.00 80.88 308 PRO A C 1
ATOM 2455 O O . PRO A 1 308 ? -22.278 7.844 -3.201 1.00 80.88 308 PRO A O 1
ATOM 2458 N N . LEU A 1 309 ? -20.113 7.283 -3.028 1.00 83.62 309 LEU A N 1
ATOM 2459 C CA . LEU A 1 309 ? -19.874 7.880 -1.710 1.00 83.62 309 LEU A CA 1
ATOM 2460 C C . LEU A 1 309 ? -19.560 9.390 -1.745 1.00 83.62 309 LEU A C 1
ATOM 2462 O O . LEU A 1 309 ? -19.336 9.996 -0.700 1.00 83.62 309 LEU A O 1
ATOM 2466 N N . ALA A 1 310 ? -19.445 10.025 -2.919 1.00 83.31 310 ALA A N 1
ATOM 2467 C CA . ALA A 1 310 ? -19.056 11.435 -2.986 1.00 83.31 310 ALA A CA 1
ATOM 2468 C C . ALA A 1 310 ? -20.187 12.383 -2.535 1.00 83.31 310 ALA A C 1
ATOM 2470 O O . ALA A 1 310 ? -21.348 12.181 -2.891 1.00 83.31 310 ALA A O 1
ATOM 2471 N N . PRO A 1 311 ? -19.850 13.494 -1.848 1.00 80.69 311 PRO A N 1
ATOM 2472 C CA . PRO A 1 311 ? -20.843 14.464 -1.388 1.00 80.69 311 PRO A CA 1
ATOM 2473 C C . PRO A 1 311 ? -21.569 15.151 -2.559 1.00 80.69 311 PRO A C 1
ATOM 2475 O O . PRO A 1 311 ? -20.930 15.755 -3.434 1.00 80.69 311 PRO A O 1
ATOM 2478 N N . LYS A 1 312 ? -22.909 15.122 -2.542 1.00 73.56 312 LYS A N 1
ATOM 2479 C CA . LYS A 1 312 ? -23.797 15.662 -3.594 1.00 73.56 312 LYS A CA 1
ATOM 2480 C C . LYS A 1 312 ? -23.927 17.195 -3.527 1.00 73.56 312 LYS A C 1
ATOM 2482 O O . LYS A 1 312 ? -23.744 17.809 -2.479 1.00 73.56 312 LYS A O 1
ATOM 2487 N N . GLY A 1 313 ? -24.151 17.866 -4.664 1.00 65.19 313 GLY A N 1
ATOM 2488 C CA . GLY A 1 313 ? -24.424 19.319 -4.739 1.00 65.19 313 GLY A CA 1
ATOM 2489 C C . GLY A 1 313 ? -23.307 20.225 -5.309 1.00 65.19 313 GLY A C 1
ATOM 2490 O O . GLY A 1 313 ? -22.257 19.747 -5.746 1.00 65.19 313 GLY A O 1
ATOM 2491 N N . PRO A 1 314 ? -23.512 21.557 -5.327 1.00 58.19 314 PRO A N 1
ATOM 2492 C CA . PRO A 1 314 ? -22.641 22.498 -6.034 1.00 58.19 314 PRO A CA 1
ATOM 2493 C C . PRO A 1 314 ? -21.296 22.720 -5.325 1.00 58.19 314 PRO A C 1
ATOM 2495 O O . PRO A 1 314 ? -21.213 23.019 -4.131 1.00 58.19 314 PRO A O 1
ATOM 2498 N N . ARG A 1 315 ? -20.195 22.598 -6.074 1.00 59.81 315 ARG A N 1
ATOM 2499 C CA . ARG A 1 315 ? -18.839 22.807 -5.550 1.00 59.81 315 ARG A CA 1
ATOM 2500 C C . ARG A 1 315 ? -18.487 24.295 -5.587 1.00 59.81 315 ARG A C 1
ATOM 2502 O O . ARG A 1 315 ? -18.271 24.838 -6.669 1.00 59.81 315 ARG A O 1
ATOM 2509 N N . ARG A 1 316 ? -18.348 24.937 -4.421 1.00 56.91 316 ARG A N 1
ATOM 2510 C CA . ARG A 1 316 ? -17.832 26.314 -4.332 1.00 56.91 316 ARG A CA 1
ATOM 2511 C C . ARG A 1 316 ? -16.399 26.334 -4.875 1.00 56.91 316 ARG A C 1
ATOM 2513 O O . ARG A 1 316 ? -15.512 25.675 -4.331 1.00 56.91 316 ARG A O 1
ATOM 2520 N N . ARG A 1 317 ? -16.179 27.015 -5.999 1.00 56.62 317 ARG A N 1
ATOM 2521 C CA . ARG A 1 317 ? -14.842 27.213 -6.567 1.00 56.62 317 ARG A CA 1
ATOM 2522 C C . ARG A 1 317 ? -14.284 28.497 -5.971 1.00 56.62 317 ARG A C 1
ATOM 2524 O O . ARG A 1 317 ? -14.909 29.542 -6.096 1.00 56.62 317 ARG A O 1
ATOM 2531 N N . HIS A 1 318 ? -13.132 28.412 -5.314 1.00 56.59 318 HIS A N 1
ATOM 2532 C CA . HIS A 1 318 ? -12.389 29.621 -4.983 1.00 56.59 318 HIS A CA 1
ATOM 2533 C C . HIS A 1 318 ? -11.854 30.230 -6.286 1.00 56.59 318 HIS A C 1
ATOM 2535 O O . HIS A 1 318 ? -11.364 29.465 -7.131 1.00 56.59 318 HIS A O 1
ATOM 2541 N N . PRO A 1 319 ? -11.960 31.557 -6.469 1.00 58.34 319 PRO A N 1
ATOM 2542 C CA . PRO A 1 319 ? -11.294 32.240 -7.566 1.00 58.34 319 PRO A CA 1
ATOM 2543 C C . PRO A 1 319 ? -9.812 31.871 -7.543 1.00 58.34 319 PRO A C 1
ATOM 2545 O O . PRO A 1 319 ? -9.167 31.935 -6.499 1.00 58.34 319 PRO A O 1
ATOM 2548 N N . LYS A 1 320 ? -9.291 31.406 -8.678 1.00 59.03 320 LYS A N 1
ATOM 2549 C CA . LYS A 1 320 ? -7.861 31.085 -8.821 1.00 59.03 320 LYS A CA 1
ATOM 2550 C C . LYS A 1 320 ? -7.018 32.316 -9.155 1.00 59.03 320 LYS A C 1
ATOM 2552 O O . LYS A 1 320 ? -5.798 32.216 -9.177 1.00 59.03 320 LYS A O 1
ATOM 2557 N N . MET A 1 321 ? -7.683 33.433 -9.437 1.00 61.56 321 MET A N 1
ATOM 2558 C CA . MET A 1 321 ? -7.083 34.720 -9.745 1.00 61.56 321 MET A CA 1
ATOM 2559 C C . MET A 1 321 ? -7.352 35.681 -8.597 1.00 61.56 321 MET A C 1
ATOM 2561 O O . MET A 1 321 ? -8.394 35.597 -7.938 1.00 61.56 321 MET A O 1
ATOM 2565 N N . LEU A 1 322 ? -6.404 36.586 -8.379 1.00 66.00 322 LEU A N 1
ATOM 2566 C CA . LEU A 1 322 ? -6.615 37.721 -7.500 1.00 66.00 322 LEU A CA 1
ATOM 2567 C C . LEU A 1 322 ? -7.785 38.570 -8.019 1.00 66.00 322 LEU A C 1
ATOM 2569 O O . LEU A 1 322 ? -7.898 38.762 -9.231 1.00 66.00 322 LEU A O 1
ATOM 2573 N N . PRO A 1 323 ? -8.634 39.096 -7.123 1.00 70.88 323 PRO A N 1
ATOM 2574 C CA . PRO A 1 323 ? -9.535 40.181 -7.470 1.00 70.88 323 PRO A CA 1
ATOM 2575 C C . PRO A 1 323 ? -8.750 41.374 -8.022 1.00 70.88 323 PRO A C 1
ATOM 2577 O O . PRO A 1 323 ? -7.593 41.599 -7.652 1.00 70.88 323 P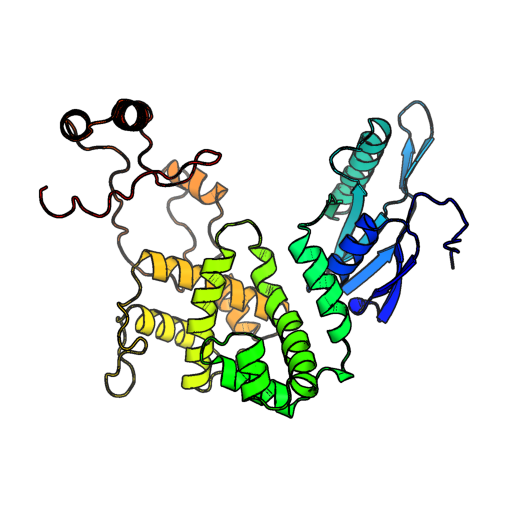RO A O 1
ATOM 2580 N N . GLU A 1 324 ? -9.394 42.156 -8.877 1.00 73.44 324 GLU A N 1
ATOM 2581 C CA . GLU A 1 324 ? -8.814 43.373 -9.436 1.00 73.44 324 GLU A CA 1
ATOM 2582 C C . GLU A 1 324 ? -8.341 44.322 -8.312 1.00 73.44 324 GLU A C 1
ATOM 2584 O O . GLU A 1 324 ? -9.006 44.484 -7.284 1.00 73.44 324 GLU A O 1
ATOM 2589 N N . GLY A 1 325 ? -7.128 44.869 -8.447 1.00 75.31 325 GLY A N 1
ATOM 2590 C CA . GLY A 1 325 ? -6.486 45.727 -7.438 1.00 75.31 325 GLY A CA 1
ATOM 2591 C C . GLY A 1 325 ? -5.930 45.017 -6.190 1.00 75.31 325 GLY A C 1
ATOM 2592 O O . GLY A 1 325 ? -5.321 45.666 -5.339 1.00 75.31 325 GLY A O 1
ATOM 2593 N N . ALA A 1 326 ? -6.086 43.694 -6.037 1.00 77.69 326 ALA A N 1
ATOM 2594 C CA . ALA A 1 326 ? -5.551 42.981 -4.868 1.00 77.69 326 ALA A CA 1
ATOM 2595 C C . ALA A 1 326 ? -4.012 42.890 -4.861 1.00 77.69 326 ALA A C 1
ATOM 2597 O O . ALA A 1 326 ? -3.414 42.805 -3.791 1.00 77.69 326 ALA A O 1
ATOM 2598 N N . ARG A 1 327 ? -3.364 42.959 -6.033 1.00 81.69 327 ARG A N 1
ATOM 2599 C CA . ARG A 1 327 ? -1.898 43.036 -6.160 1.00 81.69 327 ARG A CA 1
ATOM 2600 C C . ARG A 1 327 ? -1.344 44.263 -5.440 1.00 81.69 327 ARG A C 1
ATOM 2602 O O . ARG A 1 327 ? -0.443 44.120 -4.621 1.00 81.69 327 ARG A O 1
ATOM 2609 N N . ASP A 1 328 ? -1.897 45.438 -5.720 1.00 82.25 328 ASP A N 1
ATOM 2610 C CA . ASP A 1 328 ? -1.379 46.709 -5.198 1.00 82.25 328 ASP A CA 1
ATOM 2611 C C . ASP A 1 328 ? -1.562 46.798 -3.684 1.00 82.25 328 ASP A C 1
ATOM 2613 O O . ASP A 1 328 ? -0.655 47.197 -2.956 1.00 82.25 328 ASP A O 1
ATOM 2617 N N . LYS A 1 329 ? -2.700 46.293 -3.199 1.00 83.81 329 LYS A N 1
ATOM 2618 C CA . LYS A 1 329 ? -2.978 46.126 -1.769 1.00 83.81 329 LYS A CA 1
ATOM 2619 C C . LYS A 1 329 ? -1.979 45.184 -1.094 1.00 83.81 329 LYS A C 1
ATOM 2621 O O . LYS A 1 329 ? -1.497 45.493 -0.015 1.00 83.81 329 LYS A O 1
ATOM 2626 N N . LEU A 1 330 ? -1.626 44.060 -1.721 1.00 81.19 330 LEU A N 1
ATOM 2627 C CA . LEU A 1 330 ? -0.623 43.138 -1.174 1.00 81.19 330 LEU A CA 1
ATOM 2628 C C . LEU A 1 330 ? 0.788 43.736 -1.199 1.00 81.19 330 LEU A C 1
ATOM 2630 O O . LEU A 1 330 ? 1.531 43.549 -0.241 1.00 81.19 330 LEU A O 1
ATOM 2634 N N . LEU A 1 331 ? 1.152 44.471 -2.256 1.00 84.69 331 LEU A N 1
ATOM 2635 C CA . LEU A 1 331 ? 2.446 45.154 -2.373 1.00 84.69 331 LEU A CA 1
ATOM 2636 C C . LEU A 1 331 ? 2.631 46.280 -1.345 1.00 84.69 331 LEU A C 1
ATOM 2638 O O . LEU A 1 331 ? 3.772 46.590 -0.996 1.00 84.69 331 LEU A O 1
ATOM 2642 N N . ALA A 1 332 ? 1.538 46.870 -0.856 1.00 83.88 332 ALA A N 1
ATOM 2643 C CA . ALA A 1 332 ? 1.559 47.858 0.219 1.00 83.88 332 ALA A CA 1
ATOM 2644 C C . ALA A 1 332 ? 1.854 47.241 1.602 1.00 83.88 332 ALA A C 1
ATOM 2646 O O . ALA A 1 332 ? 2.424 47.915 2.451 1.00 83.88 332 ALA A O 1
ATOM 2647 N N . GLU A 1 333 ? 1.520 45.963 1.809 1.00 87.00 333 GLU A N 1
ATOM 2648 C CA . GLU A 1 333 ? 1.654 45.272 3.104 1.00 87.00 333 GLU A CA 1
ATOM 2649 C C . GLU A 1 333 ? 2.974 44.495 3.259 1.00 87.00 333 GLU A C 1
ATOM 2651 O O . GLU A 1 333 ? 3.353 44.097 4.363 1.00 87.00 333 GLU A O 1
ATOM 2656 N N . VAL A 1 334 ? 3.686 44.227 2.158 1.00 86.44 334 VAL A N 1
ATOM 2657 C CA . VAL A 1 334 ? 4.940 43.462 2.192 1.00 86.44 334 VAL A CA 1
ATOM 2658 C C . VAL A 1 334 ? 6.166 44.362 2.355 1.00 86.44 334 VAL A C 1
ATOM 2660 O O . VAL A 1 334 ? 6.449 45.248 1.545 1.00 86.44 334 VAL A O 1
ATOM 2663 N N . ASN A 1 335 ? 6.956 44.056 3.384 1.00 82.75 335 ASN A N 1
ATOM 2664 C CA . ASN A 1 335 ? 8.085 44.885 3.817 1.00 82.75 335 ASN A CA 1
ATOM 2665 C C . ASN A 1 335 ? 9.4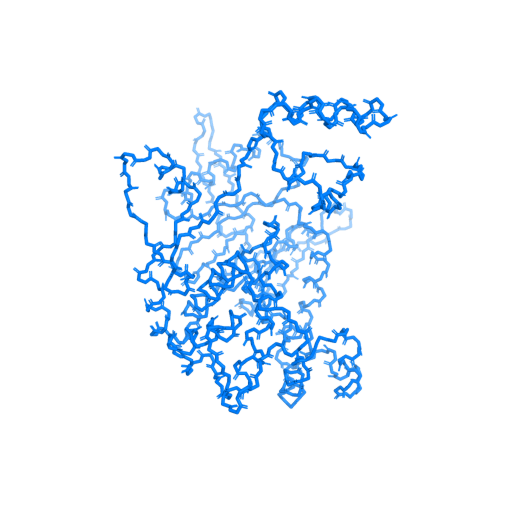51 44.395 3.313 1.00 82.75 335 ASN A C 1
ATOM 2667 O O . ASN A 1 335 ? 10.466 45.029 3.588 1.00 82.75 335 ASN A O 1
ATOM 2671 N N . SER A 1 336 ? 9.505 43.275 2.582 1.00 85.69 336 SER A N 1
ATOM 2672 C CA . SER A 1 336 ? 10.756 42.726 2.049 1.00 85.69 336 SER A CA 1
ATOM 2673 C C . SER A 1 336 ? 10.758 42.674 0.521 1.00 85.69 336 SER A C 1
ATOM 2675 O O . SER A 1 336 ? 9.743 42.383 -0.116 1.00 85.69 336 SER A O 1
ATOM 2677 N N . THR A 1 337 ? 11.923 42.906 -0.086 1.00 80.25 337 THR A N 1
ATOM 2678 C CA . THR A 1 337 ? 12.116 42.811 -1.543 1.00 80.25 337 THR A CA 1
ATOM 2679 C C . THR A 1 337 ? 11.773 41.416 -2.071 1.00 80.25 337 THR A C 1
ATOM 2681 O O . THR A 1 337 ? 11.202 41.283 -3.150 1.00 80.25 337 THR A O 1
ATOM 2684 N N . ARG A 1 338 ? 12.055 40.374 -1.277 1.00 78.75 338 ARG A N 1
ATOM 2685 C CA . ARG A 1 338 ? 11.702 38.981 -1.582 1.00 78.75 338 ARG A CA 1
ATOM 2686 C C . ARG A 1 338 ? 10.187 38.798 -1.671 1.00 78.75 338 ARG A C 1
ATOM 2688 O O . ARG A 1 338 ? 9.709 38.199 -2.628 1.00 78.75 338 ARG A O 1
ATOM 2695 N N . ASP A 1 339 ? 9.435 39.334 -0.717 1.00 80.00 339 ASP A N 1
ATOM 2696 C CA . ASP A 1 339 ? 7.977 39.189 -0.689 1.00 80.00 339 ASP A CA 1
ATOM 2697 C C . ASP A 1 339 ? 7.305 40.033 -1.781 1.00 80.00 339 ASP A C 1
ATOM 2699 O O . ASP A 1 339 ? 6.371 39.563 -2.426 1.00 80.00 339 ASP A O 1
ATOM 2703 N N . ARG A 1 340 ? 7.835 41.230 -2.077 1.00 81.50 340 ARG A N 1
ATOM 2704 C CA . ARG A 1 340 ? 7.399 42.056 -3.223 1.00 81.50 340 ARG A CA 1
ATOM 2705 C C . ARG A 1 340 ? 7.597 41.338 -4.558 1.00 81.50 340 ARG A C 1
ATOM 2707 O O . ARG A 1 340 ? 6.707 41.372 -5.412 1.00 81.50 340 ARG A O 1
ATOM 2714 N N . LEU A 1 341 ? 8.736 40.663 -4.723 1.00 81.62 341 LEU A N 1
ATOM 2715 C CA . LEU A 1 341 ? 9.032 39.851 -5.902 1.00 81.62 341 LEU A CA 1
ATOM 2716 C C . LEU A 1 341 ? 8.069 38.661 -6.013 1.00 81.62 341 LEU A C 1
ATOM 2718 O O . LEU A 1 341 ? 7.525 38.422 -7.085 1.00 81.62 341 LEU A O 1
ATOM 2722 N N . VAL A 1 342 ? 7.795 37.961 -4.908 1.00 76.44 342 VAL A N 1
ATOM 2723 C CA . VAL A 1 342 ? 6.841 36.839 -4.881 1.00 76.44 342 VAL A CA 1
ATOM 2724 C C . VAL A 1 342 ? 5.418 37.297 -5.211 1.00 76.44 342 VAL A C 1
ATOM 2726 O O . VAL A 1 342 ? 4.766 36.668 -6.038 1.00 76.44 342 VAL A O 1
ATOM 2729 N N . VAL A 1 343 ? 4.934 38.399 -4.626 1.00 80.88 343 VAL A N 1
ATOM 2730 C CA . VAL A 1 343 ? 3.594 38.946 -4.921 1.00 80.88 343 VAL A CA 1
ATOM 2731 C C . VAL A 1 343 ? 3.467 39.324 -6.397 1.00 80.88 343 VAL A C 1
ATOM 2733 O O . VAL A 1 343 ? 2.477 38.972 -7.035 1.00 80.88 343 VAL A O 1
ATOM 2736 N N . THR A 1 344 ? 4.485 39.988 -6.947 1.00 80.00 344 THR A N 1
ATOM 2737 C CA . THR A 1 344 ? 4.539 40.362 -8.368 1.00 80.00 344 THR A CA 1
ATOM 2738 C C . THR A 1 344 ? 4.534 39.127 -9.268 1.00 80.00 344 THR A C 1
ATOM 2740 O O . THR A 1 344 ? 3.702 39.020 -10.164 1.00 80.00 344 THR A O 1
ATOM 2743 N N . TRP A 1 345 ? 5.384 38.144 -8.972 1.00 75.62 345 TRP A N 1
ATOM 2744 C CA . TRP A 1 345 ? 5.498 36.913 -9.752 1.00 75.62 345 TRP A CA 1
ATOM 2745 C C . TRP A 1 345 ? 4.222 36.057 -9.725 1.00 75.62 345 TRP A C 1
ATOM 2747 O O . TRP A 1 345 ? 3.811 35.532 -10.758 1.00 75.62 345 TRP A O 1
ATOM 2757 N N . LEU A 1 346 ? 3.552 35.940 -8.572 1.00 70.94 346 LEU A N 1
ATOM 2758 C CA . LEU A 1 346 ? 2.283 35.207 -8.460 1.00 70.94 346 LEU A CA 1
ATOM 2759 C C . LEU A 1 346 ? 1.139 35.926 -9.194 1.00 70.94 346 LEU A C 1
ATOM 2761 O O . LEU A 1 346 ? 0.303 35.261 -9.811 1.00 70.94 346 LEU A O 1
ATOM 2765 N N . ALA A 1 347 ? 1.112 37.264 -9.146 1.00 74.19 347 ALA A N 1
ATOM 2766 C CA . ALA A 1 347 ? 0.131 38.084 -9.854 1.00 74.19 347 ALA A CA 1
ATOM 2767 C C . ALA A 1 347 ? 0.292 37.975 -11.378 1.00 74.19 347 ALA A C 1
ATOM 2769 O O . ALA A 1 347 ? -0.685 37.681 -12.065 1.00 74.19 347 ALA A O 1
ATOM 2770 N N . ASP A 1 348 ? 1.517 38.130 -11.884 1.00 72.94 348 ASP A N 1
ATOM 2771 C CA . ASP A 1 348 ? 1.816 38.080 -13.321 1.00 72.94 348 ASP A CA 1
ATOM 2772 C C . ASP A 1 348 ? 1.722 36.647 -13.877 1.00 72.94 348 ASP A C 1
ATOM 2774 O O . ASP A 1 348 ? 1.300 36.436 -15.012 1.00 72.94 348 ASP A O 1
ATOM 2778 N N . GLY A 1 349 ? 2.059 35.638 -13.067 1.00 63.72 349 GLY A N 1
ATOM 2779 C CA . GLY A 1 349 ? 1.972 34.226 -13.446 1.00 63.72 349 GLY A CA 1
ATOM 2780 C C . GLY A 1 349 ? 0.562 33.629 -13.381 1.00 63.72 349 GLY A C 1
ATOM 2781 O O . GLY A 1 349 ? 0.360 32.508 -13.845 1.00 63.72 349 GLY A O 1
ATOM 2782 N N . GLY A 1 350 ? -0.416 34.321 -12.785 1.00 59.31 350 GLY A N 1
ATOM 2783 C CA . GLY A 1 350 ? -1.779 33.803 -12.594 1.00 59.31 350 GLY A CA 1
ATOM 2784 C C . GLY A 1 350 ? -1.867 32.570 -11.676 1.00 59.31 350 GLY A C 1
ATOM 2785 O O . GLY A 1 350 ? -2.857 31.832 -11.711 1.00 59.31 350 GLY A O 1
ATOM 2786 N N . ILE A 1 351 ? -0.835 32.311 -10.863 1.00 52.09 351 ILE A N 1
ATOM 2787 C CA . ILE A 1 351 ? -0.715 31.121 -10.011 1.00 52.09 351 ILE A CA 1
ATOM 2788 C C . ILE A 1 351 ? -0.960 31.524 -8.556 1.00 52.09 351 ILE A C 1
ATOM 2790 O O . ILE A 1 351 ? -0.052 31.942 -7.855 1.00 52.09 351 ILE A O 1
ATOM 2794 N N . PHE A 1 352 ? -2.180 31.306 -8.064 1.00 51.91 352 PHE A N 1
ATOM 2795 C CA . PHE A 1 352 ? -2.496 31.326 -6.625 1.00 51.91 352 PHE A CA 1
ATOM 2796 C C . PHE A 1 352 ? -2.900 29.931 -6.139 1.00 51.91 352 PHE A C 1
ATOM 2798 O O . PHE A 1 352 ? -3.951 29.721 -5.534 1.00 51.91 352 PHE A O 1
ATOM 2805 N N . SER A 1 353 ? -2.069 28.934 -6.447 1.00 42.16 353 SER A N 1
ATOM 2806 C CA . SER A 1 353 ? -2.213 27.570 -5.937 1.00 42.16 353 SER A CA 1
ATOM 2807 C C . SER A 1 353 ? -1.049 27.263 -5.001 1.00 42.16 353 SER A C 1
ATOM 2809 O O . SER A 1 353 ? 0.092 27.216 -5.445 1.00 42.16 353 SER A O 1
ATOM 2811 N N . ALA A 1 354 ? -1.337 27.014 -3.721 1.00 40.25 354 ALA A N 1
ATOM 2812 C CA . ALA A 1 354 ? -0.359 26.551 -2.739 1.00 40.25 354 ALA A CA 1
ATOM 2813 C C . ALA A 1 354 ? 0.061 25.099 -3.046 1.00 40.25 354 ALA A C 1
ATOM 2815 O O . ALA A 1 354 ? -0.481 24.141 -2.499 1.00 40.25 354 ALA A O 1
ATOM 2816 N N . GLY A 1 355 ? 0.993 24.936 -3.977 1.00 37.16 355 GLY A N 1
ATOM 2817 C CA . GLY A 1 355 ? 1.750 23.711 -4.221 1.00 37.16 355 GLY A CA 1
ATOM 2818 C C . GLY A 1 355 ? 3.207 24.097 -4.480 1.00 37.16 355 GLY A C 1
ATOM 2819 O O . GLY A 1 355 ? 3.434 25.164 -5.048 1.00 37.16 355 GLY A O 1
ATOM 2820 N N . PRO A 1 356 ? 4.194 23.304 -4.032 1.00 32.50 356 PRO A N 1
ATOM 2821 C CA . PRO A 1 356 ? 5.586 23.731 -4.058 1.00 32.50 356 PRO A CA 1
ATOM 2822 C C . PRO A 1 356 ? 6.120 23.768 -5.497 1.00 32.50 356 PRO A C 1
ATOM 2824 O O . PRO A 1 356 ? 6.026 22.756 -6.194 1.00 32.50 356 PRO A O 1
ATOM 2827 N N . PRO A 1 357 ? 6.751 24.867 -5.941 1.00 38.62 357 PRO A N 1
ATOM 2828 C CA . PRO A 1 357 ? 7.841 24.783 -6.890 1.00 38.62 357 PRO A CA 1
ATOM 2829 C C . PRO A 1 357 ? 9.117 24.513 -6.078 1.00 38.62 357 PRO A C 1
ATOM 2831 O O . PRO A 1 357 ? 9.472 25.291 -5.205 1.00 38.62 357 PRO A O 1
ATOM 2834 N N . CYS A 1 358 ? 9.730 23.353 -6.298 1.00 32.00 358 CYS A N 1
ATOM 2835 C CA . CYS A 1 358 ? 11.140 23.027 -6.054 1.00 32.00 358 CYS A CA 1
ATOM 2836 C C . CYS A 1 358 ? 11.894 23.721 -4.890 1.00 32.00 358 CYS A C 1
ATOM 2838 O O . CYS A 1 358 ? 12.211 24.900 -4.959 1.00 32.00 358 CYS A O 1
ATOM 2840 N N . GLY A 1 359 ? 12.361 22.911 -3.930 1.00 28.81 359 GLY A N 1
ATOM 2841 C CA . GLY A 1 359 ? 13.626 23.140 -3.216 1.00 28.81 359 GLY A CA 1
ATOM 2842 C C . GLY A 1 359 ? 13.638 24.217 -2.125 1.00 28.81 359 GLY A C 1
ATOM 2843 O O . GLY A 1 359 ? 13.669 25.404 -2.402 1.00 28.81 359 GLY A O 1
ATOM 2844 N N . GLY A 1 360 ? 13.714 23.765 -0.869 1.00 31.50 360 GLY A N 1
ATOM 2845 C CA . GLY A 1 360 ? 14.374 24.462 0.244 1.00 31.50 360 GLY A CA 1
ATOM 2846 C C . GLY A 1 360 ? 14.075 25.953 0.442 1.00 31.50 360 GLY A C 1
ATOM 2847 O O . GLY A 1 360 ? 14.819 26.810 -0.014 1.00 31.50 360 GLY A O 1
ATOM 2848 N N . GLY A 1 361 ? 13.075 26.269 1.264 1.00 25.58 361 GLY A N 1
ATOM 2849 C CA . GLY A 1 361 ? 12.932 27.611 1.826 1.00 25.58 361 GLY A CA 1
ATOM 2850 C C . GLY A 1 361 ? 11.520 27.881 2.314 1.00 25.58 361 GLY A C 1
ATOM 2851 O O . GLY A 1 361 ? 10.591 27.955 1.518 1.00 25.58 361 GLY A O 1
ATOM 2852 N N . ARG A 1 362 ? 11.356 28.023 3.634 1.00 37.62 362 ARG A N 1
ATOM 2853 C CA . ARG A 1 362 ? 10.093 28.401 4.288 1.00 37.62 362 ARG A CA 1
ATOM 2854 C C . ARG A 1 362 ? 9.452 29.588 3.554 1.00 37.62 362 ARG A C 1
ATOM 2856 O O . ARG A 1 362 ? 10.121 30.603 3.363 1.00 37.62 362 ARG A O 1
ATOM 2863 N N . PHE A 1 363 ? 8.172 29.473 3.199 1.00 28.59 363 PHE A N 1
ATOM 2864 C CA . PHE A 1 363 ? 7.372 30.598 2.724 1.00 28.59 363 PHE A CA 1
ATOM 2865 C C . PHE A 1 363 ? 5.989 30.621 3.386 1.00 28.59 363 PHE A C 1
ATOM 2867 O O . PHE A 1 363 ? 5.232 29.653 3.357 1.00 28.59 363 PHE A O 1
ATOM 2874 N N . LEU A 1 364 ? 5.776 31.764 4.034 1.00 31.89 364 LEU A N 1
ATOM 2875 C CA . LEU A 1 364 ? 4.606 32.387 4.649 1.00 31.89 364 LEU A CA 1
ATOM 2876 C C . LEU A 1 364 ? 3.236 31.703 4.505 1.00 31.89 364 LEU A C 1
ATOM 2878 O O . LEU A 1 364 ? 2.665 31.554 3.427 1.00 31.89 364 LEU A O 1
ATOM 2882 N N . ALA A 1 365 ? 2.656 31.421 5.672 1.00 30.42 365 ALA A N 1
ATOM 2883 C CA . ALA A 1 365 ? 1.247 31.132 5.865 1.00 30.42 365 ALA A CA 1
ATOM 2884 C C . ALA A 1 365 ? 0.413 32.424 5.762 1.00 30.42 365 ALA A C 1
ATOM 2886 O O . ALA A 1 365 ? 0.372 33.214 6.700 1.00 30.42 365 ALA A O 1
ATOM 2887 N N . PHE A 1 366 ? -0.330 32.613 4.670 1.00 34.44 366 PHE A N 1
ATOM 2888 C CA . PHE A 1 366 ? -1.439 33.577 4.624 1.00 34.44 366 PHE A CA 1
ATOM 2889 C C . PHE A 1 366 ? -2.726 32.918 5.142 1.00 34.44 366 PHE A C 1
ATOM 2891 O O . PHE A 1 366 ? -3.655 32.623 4.393 1.00 34.44 366 PHE A O 1
ATOM 2898 N N . ALA A 1 367 ? -2.768 32.646 6.448 1.00 31.25 367 ALA A N 1
ATOM 2899 C CA . ALA A 1 367 ? -3.976 32.183 7.137 1.00 31.25 367 ALA A CA 1
ATOM 2900 C C . ALA A 1 367 ? -4.641 33.274 8.002 1.00 31.25 367 ALA A C 1
ATOM 2902 O O . ALA A 1 367 ? -5.691 33.018 8.584 1.00 31.25 367 ALA A O 1
ATOM 2903 N N . GLN A 1 368 ? -4.085 34.493 8.063 1.00 28.94 368 GLN A N 1
ATOM 2904 C CA . GLN A 1 368 ? -4.469 35.495 9.071 1.00 28.94 368 GLN A CA 1
ATOM 2905 C C . GLN A 1 368 ? -5.131 36.782 8.540 1.00 28.94 368 GLN A C 1
ATOM 2907 O O . GLN A 1 368 ? -5.546 37.609 9.340 1.00 28.94 368 GLN A O 1
ATOM 2912 N N . LEU A 1 369 ? -5.345 36.934 7.226 1.00 34.50 369 LEU A N 1
ATOM 2913 C CA . LEU A 1 369 ? -6.044 38.105 6.648 1.00 34.50 369 LEU A CA 1
ATOM 2914 C C . LEU A 1 369 ? -7.563 37.924 6.455 1.00 34.50 369 LEU A C 1
ATOM 2916 O O . LEU A 1 369 ? -8.211 38.728 5.792 1.00 34.50 369 LEU A O 1
ATOM 2920 N N . ARG A 1 370 ? -8.176 36.898 7.057 1.00 34.75 370 ARG A N 1
ATOM 2921 C CA . ARG A 1 370 ? -9.633 36.654 6.963 1.00 34.75 370 ARG A CA 1
ATOM 2922 C C . ARG A 1 370 ? -10.515 37.664 7.721 1.00 34.75 370 ARG A C 1
ATOM 2924 O O . ARG A 1 370 ? -11.714 37.440 7.813 1.00 34.75 370 ARG A O 1
ATOM 2931 N N . GLY A 1 371 ? -9.946 38.739 8.270 1.00 30.30 371 GLY A N 1
ATOM 2932 C CA . GLY A 1 371 ? -10.666 39.706 9.105 1.00 30.30 371 GLY A CA 1
ATOM 2933 C C . GLY A 1 371 ? -10.964 41.070 8.477 1.00 30.30 371 GLY A C 1
ATOM 2934 O O . GLY A 1 371 ? -11.600 41.878 9.141 1.00 30.30 371 GLY A O 1
ATOM 2935 N N . ARG A 1 372 ? -10.503 41.373 7.256 1.00 32.53 372 ARG A N 1
ATOM 2936 C CA . ARG A 1 372 ? -10.724 42.688 6.622 1.00 32.53 372 ARG A CA 1
ATOM 2937 C C . ARG A 1 372 ? -10.798 42.593 5.096 1.00 32.53 372 ARG A C 1
ATOM 2939 O O . ARG A 1 372 ? -9.913 43.108 4.429 1.00 32.53 372 ARG A O 1
ATOM 2946 N N . TRP A 1 373 ? -11.809 41.912 4.562 1.00 35.00 373 TRP A N 1
ATOM 2947 C CA . TRP A 1 373 ? -12.251 42.044 3.167 1.00 35.00 373 TRP A CA 1
ATOM 2948 C C . TRP A 1 373 ? -13.737 41.742 3.073 1.00 35.00 373 TRP A C 1
ATOM 2950 O O . TRP A 1 373 ? -14.131 40.667 3.586 1.00 35.00 373 TRP A O 1
#